Protein AF-A0A524R1Z3-F1 (afdb_monomer)

Mean predicted aligned error: 9.94 Å

Sequence (187 aa):
MTRSIVFGLTAVVLAVSPVHSQDTMAGFLVEEYSCIMCHTDMRVGFLDGVHSRRGILCTDCHGGDPTKFEAAQAHVGGFTGALSKVEAVALCLSCHQDLPRMRQFALEPVTEEMFLVSQHGRSLLVEGDTLAPSCGDCHGSHAILPRDDPRSPVNPVRIPETCATCHSDSTRVPPGMPTGQLEEWSE

pLDDT: mean 83.69, std 17.56, range [38.06, 97.19]

Structure (mmCIF, N/CA/C/O backbone):
data_AF-A0A524R1Z3-F1
#
_entry.id   AF-A0A524R1Z3-F1
#
loop_
_atom_site.group_PDB
_atom_site.id
_atom_site.type_symbol
_atom_site.label_atom_id
_atom_site.label_alt_id
_atom_site.label_comp_id
_atom_site.label_asym_id
_atom_site.label_entity_id
_atom_site.label_seq_id
_atom_site.pdbx_PDB_ins_code
_atom_site.Cartn_x
_atom_site.Cartn_y
_atom_site.Cartn_z
_atom_site.occupancy
_atom_site.B_iso_or_equiv
_atom_site.auth_seq_id
_atom_site.auth_comp_id
_atom_site.auth_asym_id
_atom_site.auth_atom_id
_atom_site.pdbx_PDB_model_num
ATOM 1 N N . MET A 1 1 ? 29.327 29.079 -68.656 1.00 43.91 1 MET A N 1
ATOM 2 C CA . MET A 1 1 ? 29.923 28.451 -67.456 1.00 43.91 1 MET A CA 1
ATOM 3 C C . MET A 1 1 ? 28.861 28.438 -66.367 1.00 43.91 1 MET A C 1
ATOM 5 O O . MET A 1 1 ? 28.716 29.411 -65.643 1.00 43.91 1 MET A O 1
ATOM 9 N N . THR A 1 2 ? 28.048 27.387 -66.327 1.00 38.06 2 THR A N 1
ATOM 10 C CA . THR A 1 2 ? 26.875 27.285 -65.447 1.00 38.06 2 THR A CA 1
ATOM 11 C C . THR A 1 2 ? 27.257 26.369 -64.286 1.00 38.06 2 THR A C 1
ATOM 13 O O . THR A 1 2 ? 27.523 25.191 -64.502 1.00 38.06 2 THR A O 1
ATOM 16 N N . ARG A 1 3 ? 27.393 26.915 -63.070 1.00 45.53 3 ARG A N 1
ATOM 17 C CA . ARG A 1 3 ? 27.693 26.126 -61.863 1.00 45.53 3 ARG A CA 1
ATOM 18 C C . ARG A 1 3 ? 26.384 25.550 -61.327 1.00 45.53 3 ARG A C 1
ATOM 20 O O . ARG A 1 3 ? 25.593 26.282 -60.742 1.00 45.53 3 ARG A O 1
ATOM 2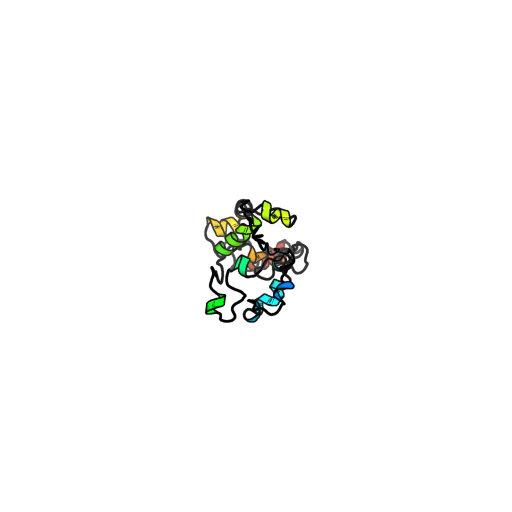7 N N . SER A 1 4 ? 26.165 24.255 -61.525 1.00 42.56 4 SER A N 1
ATOM 28 C CA . SER A 1 4 ? 25.097 23.520 -60.846 1.00 42.56 4 SER A CA 1
ATOM 29 C C . SER A 1 4 ? 25.539 23.196 -59.420 1.00 42.56 4 SER A C 1
ATOM 31 O O . SER A 1 4 ? 26.507 22.466 -59.218 1.00 42.56 4 SER A O 1
ATOM 33 N N . ILE A 1 5 ? 24.849 23.768 -58.434 1.00 52.81 5 ILE A N 1
ATOM 34 C CA . ILE A 1 5 ? 24.991 23.423 -57.017 1.00 52.81 5 ILE A CA 1
ATOM 35 C C . ILE A 1 5 ? 23.986 22.305 -56.735 1.00 52.81 5 ILE A C 1
ATOM 37 O O . ILE A 1 5 ? 22.780 22.512 -56.847 1.00 52.81 5 ILE A O 1
ATOM 41 N N . VAL A 1 6 ? 24.484 21.115 -56.403 1.00 48.84 6 VAL A N 1
ATOM 42 C CA . VAL A 1 6 ? 23.663 19.985 -55.956 1.00 48.84 6 VAL A CA 1
ATOM 43 C C . VAL A 1 6 ? 23.507 20.101 -54.441 1.00 48.84 6 VAL A C 1
ATOM 45 O O . VAL A 1 6 ? 24.464 19.883 -53.702 1.00 48.84 6 VAL A O 1
ATOM 48 N N . PHE A 1 7 ? 22.316 20.475 -53.973 1.00 44.88 7 PHE A N 1
ATOM 49 C CA . PHE A 1 7 ? 21.942 20.352 -52.563 1.00 44.88 7 PHE A CA 1
ATOM 50 C C . PHE A 1 7 ? 21.518 18.903 -52.301 1.00 44.88 7 PHE A C 1
ATOM 52 O O . PHE A 1 7 ? 20.453 18.471 -52.739 1.00 44.88 7 PHE A O 1
ATOM 59 N N . GLY A 1 8 ? 22.366 18.139 -51.612 1.00 47.16 8 GLY A N 1
ATOM 60 C CA . GLY A 1 8 ? 21.994 16.832 -51.080 1.00 47.16 8 GLY A CA 1
ATOM 61 C C . GLY A 1 8 ? 21.070 17.011 -49.879 1.00 47.16 8 GLY A C 1
ATOM 62 O O . GLY A 1 8 ? 21.514 17.472 -48.831 1.00 47.16 8 GLY A O 1
ATOM 63 N N . LEU A 1 9 ? 19.790 16.666 -50.029 1.00 48.66 9 LEU A N 1
ATOM 64 C CA . LEU A 1 9 ? 18.871 16.520 -48.902 1.00 48.66 9 LEU A CA 1
ATOM 65 C C . LEU A 1 9 ? 19.210 15.213 -48.171 1.00 48.66 9 LEU A C 1
ATOM 67 O O . LEU A 1 9 ? 18.828 14.128 -48.606 1.00 48.66 9 LEU A O 1
ATOM 71 N N . THR A 1 10 ? 19.929 15.297 -47.057 1.00 49.56 10 THR A N 1
ATOM 72 C CA . THR A 1 10 ? 19.995 14.207 -46.081 1.00 49.56 10 THR A CA 1
ATOM 73 C C . THR A 1 10 ? 18.701 14.210 -45.275 1.00 49.56 10 THR A C 1
ATOM 75 O O . THR A 1 10 ? 18.496 15.041 -44.393 1.00 49.56 10 THR A O 1
ATOM 78 N N . ALA A 1 11 ? 17.795 13.286 -45.597 1.00 51.44 11 ALA A N 1
ATOM 79 C CA . ALA A 1 11 ? 16.622 13.020 -44.778 1.00 51.44 11 ALA A CA 1
ATOM 80 C C . ALA A 1 11 ? 17.075 12.389 -43.452 1.00 51.44 11 ALA A C 1
ATOM 82 O O . ALA A 1 11 ? 17.466 11.223 -43.407 1.00 51.44 11 ALA A O 1
ATOM 83 N N . VAL A 1 12 ? 17.045 13.169 -42.372 1.00 52.91 12 VAL A N 1
ATOM 84 C CA . VAL A 1 12 ? 17.178 12.642 -41.011 1.00 52.91 12 VAL A CA 1
ATOM 85 C C . VAL A 1 12 ? 15.850 11.979 -40.665 1.00 52.91 12 VAL A C 1
ATOM 87 O O . VAL A 1 12 ? 14.874 12.647 -40.328 1.00 52.91 12 VAL A O 1
ATOM 90 N N . VAL A 1 13 ? 15.798 10.656 -40.795 1.00 51.06 13 VAL A N 1
ATOM 91 C CA . VAL A 1 13 ? 14.694 9.855 -40.268 1.00 51.06 13 VAL A CA 1
ATOM 92 C C . VAL A 1 13 ? 14.883 9.794 -38.755 1.00 51.06 13 VAL A C 1
ATOM 94 O O . VAL A 1 13 ? 15.699 9.025 -38.251 1.00 51.06 13 VAL A O 1
ATOM 97 N N . LEU A 1 14 ? 14.166 10.646 -38.022 1.00 47.62 14 LEU A N 1
ATOM 98 C CA . LEU A 1 14 ? 13.992 10.477 -36.584 1.00 47.62 14 LEU A CA 1
ATOM 99 C C . LEU A 1 14 ? 13.150 9.215 -36.381 1.00 47.62 14 LEU A C 1
ATOM 101 O O . LEU A 1 14 ? 11.942 9.225 -36.611 1.00 47.62 14 LEU A O 1
ATOM 105 N N . ALA A 1 15 ? 13.802 8.118 -36.002 1.00 47.78 15 ALA A N 1
ATOM 106 C CA . ALA A 1 15 ? 13.124 6.914 -35.553 1.00 47.78 15 ALA A CA 1
ATOM 107 C C . ALA A 1 15 ? 12.417 7.231 -34.229 1.00 47.78 15 ALA A C 1
ATOM 109 O O . ALA A 1 15 ? 13.010 7.168 -33.155 1.00 47.78 15 ALA A O 1
ATOM 110 N N . VAL A 1 16 ? 11.152 7.634 -34.315 1.00 49.59 16 VAL A N 1
ATOM 111 C CA . VAL A 1 16 ? 10.258 7.660 -33.161 1.00 49.59 16 VAL A CA 1
ATOM 112 C C . VAL A 1 16 ? 9.816 6.216 -32.960 1.00 49.59 16 VAL A C 1
ATOM 114 O O . VAL A 1 16 ? 8.943 5.726 -33.675 1.00 49.59 16 VAL A O 1
ATOM 117 N N . SER A 1 17 ? 10.476 5.497 -32.052 1.00 46.28 17 SER A N 1
ATOM 118 C CA . SER A 1 17 ? 9.966 4.199 -31.612 1.00 46.28 17 SER A CA 1
ATOM 119 C C . SER A 1 17 ? 8.577 4.428 -31.016 1.00 46.28 17 SER A C 1
ATOM 121 O O . SER A 1 17 ? 8.438 5.304 -30.156 1.00 46.28 17 SER A O 1
ATOM 123 N N . PRO A 1 18 ? 7.535 3.704 -31.450 1.00 43.44 18 PRO A N 1
ATOM 124 C CA . PRO A 1 18 ? 6.226 3.876 -30.858 1.00 43.44 18 PRO A CA 1
ATOM 125 C C . PRO A 1 18 ? 6.290 3.235 -29.474 1.00 43.44 18 PRO A C 1
ATOM 127 O O . PRO A 1 18 ? 6.506 2.028 -29.356 1.00 43.44 18 PRO A O 1
ATOM 130 N N . VAL A 1 19 ? 6.125 4.043 -28.429 1.00 44.44 19 VAL A N 1
ATOM 131 C CA . VAL A 1 19 ? 5.733 3.532 -27.113 1.00 44.44 19 VAL A CA 1
ATOM 132 C C . VAL A 1 19 ? 4.311 3.016 -27.298 1.00 44.44 19 VAL A C 1
ATOM 134 O O . VAL A 1 19 ? 3.353 3.790 -27.356 1.00 44.44 19 VAL A O 1
ATOM 137 N N . HIS A 1 20 ? 4.191 1.716 -27.548 1.00 39.56 20 HIS A N 1
ATOM 138 C CA . HIS A 1 20 ? 2.905 1.065 -27.716 1.00 39.56 20 HIS A CA 1
ATOM 139 C C . HIS A 1 20 ? 2.284 0.857 -26.338 1.00 39.56 20 HIS A C 1
ATOM 141 O O . HIS A 1 20 ? 2.930 0.396 -25.408 1.00 39.56 20 HIS A O 1
ATOM 147 N N . SER A 1 21 ? 0.984 1.102 -26.231 1.00 42.03 21 SER A N 1
ATOM 148 C CA . SER A 1 21 ? 0.147 0.829 -25.057 1.00 42.03 21 SER A CA 1
ATOM 149 C C . SER A 1 21 ? -0.021 -0.670 -24.732 1.00 42.03 21 SER A C 1
ATOM 151 O O . SER A 1 21 ? -0.960 -1.049 -24.035 1.00 42.03 21 SER A O 1
ATOM 153 N N . GLN A 1 22 ? 0.852 -1.533 -25.263 1.00 41.12 22 GLN A N 1
ATOM 154 C CA . GLN A 1 22 ? 0.797 -2.991 -25.137 1.00 41.12 22 GLN A CA 1
ATOM 155 C C . GLN A 1 22 ? 1.806 -3.562 -24.130 1.00 41.12 22 GLN A C 1
ATOM 157 O O . GLN A 1 22 ? 1.832 -4.779 -23.949 1.00 41.12 22 GLN A O 1
ATOM 162 N N . ASP A 1 23 ? 2.525 -2.711 -23.393 1.00 43.91 23 ASP A N 1
ATOM 163 C CA . ASP A 1 23 ? 3.413 -3.077 -22.275 1.00 43.91 23 ASP A CA 1
ATOM 164 C C . ASP A 1 23 ? 2.626 -3.518 -21.020 1.00 43.91 23 ASP A C 1
ATOM 166 O O . ASP A 1 23 ? 2.885 -3.131 -19.885 1.00 43.91 23 ASP A O 1
ATOM 170 N N . THR A 1 24 ? 1.604 -4.346 -21.218 1.00 49.16 24 THR A N 1
ATOM 171 C CA . THR A 1 24 ? 1.022 -5.152 -20.145 1.00 49.16 24 THR A CA 1
ATOM 172 C C . THR A 1 24 ? 2.015 -6.252 -19.776 1.00 49.16 24 THR A C 1
ATOM 174 O O . THR A 1 24 ? 2.817 -6.666 -20.611 1.00 49.16 24 THR A O 1
ATOM 177 N N . MET A 1 25 ? 1.949 -6.796 -18.558 1.00 51.56 25 MET A N 1
ATOM 178 C CA . MET A 1 25 ? 2.819 -7.906 -18.132 1.00 51.56 25 MET A CA 1
ATOM 179 C C . MET A 1 25 ? 2.836 -9.120 -19.084 1.00 51.56 25 MET A C 1
ATOM 181 O O . MET A 1 25 ? 3.765 -9.919 -19.021 1.00 51.56 25 MET A O 1
ATOM 185 N N . ALA A 1 26 ? 1.856 -9.254 -19.985 1.00 46.28 26 ALA A N 1
ATOM 186 C CA . ALA A 1 26 ? 1.874 -10.244 -21.060 1.00 46.28 26 ALA A CA 1
ATOM 187 C C . ALA A 1 26 ? 2.989 -10.003 -22.103 1.00 46.28 26 ALA A C 1
ATOM 189 O O . ALA A 1 26 ? 3.503 -10.968 -22.659 1.00 46.28 26 ALA A O 1
ATOM 190 N N . GLY A 1 27 ? 3.400 -8.752 -22.339 1.00 41.19 27 GLY A N 1
ATOM 191 C CA . GLY A 1 27 ? 4.537 -8.385 -23.193 1.00 41.19 27 GLY A CA 1
ATOM 192 C C . GLY A 1 27 ? 5.901 -8.657 -22.550 1.00 41.19 27 GLY A C 1
ATOM 193 O O . GLY A 1 27 ? 6.859 -8.958 -23.250 1.00 41.19 27 GLY A O 1
ATOM 194 N N . PHE A 1 28 ? 5.977 -8.675 -21.215 1.00 48.19 28 PHE A N 1
ATOM 195 C CA . PHE A 1 28 ? 7.186 -9.065 -20.473 1.00 48.19 28 PHE A CA 1
ATOM 196 C C . PHE A 1 28 ? 7.430 -10.584 -20.445 1.00 48.19 28 PHE A C 1
ATOM 198 O O . PHE A 1 28 ? 8.447 -11.041 -19.934 1.00 48.19 28 PHE A O 1
ATOM 205 N N . LEU A 1 29 ? 6.507 -11.386 -20.989 1.00 48.19 29 LEU A N 1
ATOM 206 C CA . LEU A 1 29 ? 6.698 -12.831 -21.156 1.00 48.19 29 LEU A CA 1
ATOM 207 C C . LEU A 1 29 ? 7.536 -13.179 -22.399 1.00 48.19 29 LEU A C 1
ATOM 209 O O . LEU A 1 29 ? 7.764 -14.359 -22.668 1.00 48.19 29 LEU A O 1
ATOM 213 N N . VAL A 1 30 ? 7.996 -12.176 -23.153 1.00 48.88 30 VAL A N 1
ATOM 214 C CA . VAL A 1 30 ? 8.888 -12.353 -24.301 1.00 48.88 30 VAL A CA 1
ATOM 215 C C . VAL A 1 30 ? 10.342 -12.352 -23.802 1.00 48.88 30 VAL A C 1
ATOM 217 O O . VAL A 1 30 ? 10.993 -11.322 -23.777 1.00 48.88 30 VAL A O 1
ATOM 220 N N . GLU A 1 31 ? 10.812 -13.517 -23.347 1.00 49.16 31 GLU A N 1
ATOM 221 C CA . GLU A 1 31 ? 12.229 -13.924 -23.185 1.00 49.16 31 GLU A CA 1
ATOM 222 C C . GLU A 1 31 ? 13.240 -12.957 -22.520 1.00 49.16 31 GLU A C 1
ATOM 224 O O . GLU A 1 31 ? 14.444 -13.081 -22.745 1.00 49.16 31 GLU A O 1
ATOM 229 N N . GLU A 1 32 ? 12.814 -12.059 -21.635 1.00 58.62 32 GLU A N 1
ATOM 230 C CA . GLU A 1 32 ? 13.728 -11.284 -20.785 1.00 58.62 32 GLU A CA 1
ATOM 231 C C . GLU A 1 32 ? 13.562 -11.661 -19.306 1.00 58.62 32 GLU A C 1
ATOM 233 O O . GLU A 1 32 ? 12.501 -12.112 -18.860 1.00 58.62 32 GLU A O 1
ATOM 238 N N . TYR A 1 33 ? 14.652 -11.549 -18.539 1.00 68.94 33 TYR A N 1
ATOM 239 C CA . TYR A 1 33 ? 14.639 -11.802 -17.100 1.00 68.94 33 TYR A CA 1
ATOM 240 C C . TYR A 1 33 ? 13.565 -10.936 -16.413 1.00 68.94 33 TYR A C 1
ATOM 242 O O . TYR A 1 33 ? 13.204 -9.859 -16.885 1.00 68.94 33 TYR A O 1
ATOM 250 N N . SER A 1 34 ? 12.996 -11.427 -15.311 1.00 81.06 34 SER A N 1
ATOM 251 C CA . SER A 1 34 ? 12.005 -10.673 -14.535 1.00 81.06 34 SER A CA 1
ATOM 252 C C . SER A 1 34 ? 12.146 -10.949 -13.044 1.00 81.06 34 SER A C 1
ATOM 254 O O . SER A 1 34 ? 12.608 -12.014 -12.629 1.00 81.06 34 SER A O 1
ATOM 256 N N . CYS A 1 35 ? 11.691 -10.004 -12.219 1.00 88.19 35 CYS A N 1
ATOM 257 C CA . CYS A 1 35 ? 11.799 -10.076 -10.760 1.00 88.19 35 CYS A CA 1
ATOM 258 C C . CYS A 1 35 ? 11.190 -11.375 -10.196 1.00 88.19 35 CYS A C 1
ATOM 260 O O . CYS A 1 35 ? 11.744 -11.990 -9.284 1.00 88.19 35 CYS A O 1
ATOM 262 N N . ILE A 1 36 ? 10.081 -11.836 -10.786 1.00 87.88 36 ILE A N 1
ATOM 263 C CA . ILE A 1 36 ? 9.337 -13.032 -10.361 1.00 87.88 36 ILE A CA 1
ATOM 264 C C . ILE A 1 36 ? 10.060 -14.358 -10.644 1.00 87.88 36 ILE A C 1
ATOM 266 O O . ILE A 1 36 ? 9.588 -15.402 -10.193 1.00 87.88 36 ILE A O 1
ATOM 270 N N . MET A 1 37 ? 11.180 -14.349 -11.379 1.00 86.12 37 MET A N 1
ATOM 271 C CA . MET A 1 37 ? 12.013 -15.545 -11.554 1.00 86.12 37 MET A CA 1
ATOM 272 C C . MET A 1 37 ? 12.707 -15.945 -10.250 1.00 86.12 37 MET A C 1
ATOM 274 O O . MET A 1 37 ? 12.817 -17.133 -9.958 1.00 86.12 37 MET A O 1
ATOM 278 N N . CYS A 1 38 ? 13.132 -14.957 -9.459 1.00 89.31 38 CYS A N 1
ATOM 279 C CA . CYS A 1 38 ? 13.761 -15.167 -8.155 1.00 89.31 38 CYS A CA 1
ATOM 280 C C . CYS A 1 38 ? 12.757 -14.939 -7.012 1.00 89.31 38 CYS A C 1
ATOM 282 O O . CYS A 1 38 ? 12.689 -15.732 -6.075 1.00 89.31 38 CYS A O 1
ATOM 284 N N . HIS A 1 39 ? 11.915 -13.907 -7.118 1.00 90.38 39 HIS A N 1
ATOM 285 C CA . HIS A 1 39 ? 10.879 -13.563 -6.141 1.00 90.38 39 HIS A CA 1
ATOM 286 C C . HIS A 1 39 ? 9.550 -14.272 -6.431 1.00 90.38 39 HIS A C 1
ATOM 288 O O . HIS A 1 39 ? 8.531 -13.673 -6.789 1.00 90.38 39 HIS A O 1
ATOM 294 N N . THR A 1 40 ? 9.598 -15.598 -6.355 1.00 89.31 40 THR A N 1
ATOM 295 C CA . THR A 1 40 ? 8.505 -16.479 -6.793 1.00 89.31 40 THR A CA 1
ATOM 296 C C . THR A 1 40 ? 7.271 -16.434 -5.890 1.00 89.31 40 THR A C 1
ATOM 298 O O . THR A 1 40 ? 6.161 -16.684 -6.360 1.00 89.31 40 THR A O 1
ATOM 301 N N . ASP A 1 41 ? 7.448 -16.070 -4.623 1.00 89.62 41 ASP A N 1
ATOM 302 C CA . ASP A 1 41 ? 6.404 -15.920 -3.609 1.00 89.62 41 ASP A CA 1
ATOM 303 C C . ASP A 1 41 ? 5.386 -14.830 -3.971 1.00 89.62 41 ASP A C 1
ATOM 305 O O . ASP A 1 41 ? 4.185 -14.993 -3.756 1.00 89.62 41 ASP A O 1
ATOM 309 N N . MET A 1 42 ? 5.848 -13.750 -4.600 1.00 87.06 42 MET A N 1
ATOM 310 C CA . MET A 1 42 ? 5.001 -12.624 -5.001 1.00 87.06 42 MET A CA 1
ATOM 311 C C . MET A 1 42 ? 4.277 -12.853 -6.335 1.00 87.06 42 MET A C 1
ATOM 313 O O . MET A 1 42 ? 3.318 -12.148 -6.648 1.00 87.06 42 MET A O 1
ATOM 317 N N . ARG A 1 43 ? 4.698 -13.850 -7.126 1.00 85.62 43 ARG A N 1
ATOM 318 C CA . ARG A 1 43 ? 4.280 -14.026 -8.527 1.00 85.62 43 ARG A CA 1
ATOM 319 C C . ARG A 1 43 ? 2.768 -14.133 -8.704 1.00 85.62 43 ARG A C 1
ATOM 321 O O . ARG A 1 43 ? 2.194 -13.407 -9.508 1.00 85.62 43 ARG A O 1
ATOM 328 N N . VAL A 1 44 ? 2.129 -15.076 -8.013 1.00 83.19 44 VAL A N 1
ATOM 329 C CA . VAL A 1 44 ? 0.708 -15.389 -8.255 1.00 83.19 44 VAL A CA 1
ATOM 330 C C . VAL A 1 44 ? -0.181 -14.238 -7.797 1.00 83.19 44 VAL A C 1
ATOM 332 O O . VAL A 1 44 ? -1.056 -13.811 -8.546 1.00 83.19 44 VAL A O 1
ATOM 335 N N . GLY A 1 45 ? 0.079 -13.707 -6.600 1.00 86.00 45 GLY A N 1
ATOM 336 C CA . GLY A 1 45 ? -0.673 -12.579 -6.054 1.00 86.00 45 GLY A CA 1
ATOM 337 C C . GLY A 1 45 ? -0.553 -11.327 -6.920 1.00 86.00 45 GLY A C 1
ATOM 338 O O . GLY A 1 45 ? -1.563 -10.687 -7.209 1.00 86.00 45 GLY A O 1
ATOM 339 N N . PHE A 1 46 ? 0.658 -11.025 -7.397 1.00 90.44 46 PHE A N 1
ATOM 340 C CA . PHE A 1 46 ? 0.905 -9.823 -8.189 1.00 90.44 46 PHE A CA 1
ATOM 341 C C . PHE A 1 46 ? 0.232 -9.868 -9.549 1.00 90.44 46 PHE A C 1
ATOM 343 O O . PHE A 1 46 ? -0.437 -8.905 -9.918 1.00 90.44 46 PHE A O 1
ATOM 350 N N . LEU A 1 47 ? 0.329 -10.996 -10.257 1.00 89.25 47 LEU A N 1
ATOM 351 C CA . LEU A 1 47 ? -0.303 -11.171 -11.568 1.00 89.25 47 LEU A CA 1
ATOM 352 C C . LEU A 1 47 ? -1.835 -11.052 -11.519 1.00 89.25 47 LEU A C 1
ATOM 354 O O . LEU A 1 47 ? -2.449 -10.636 -12.500 1.00 89.25 47 LEU A O 1
ATOM 358 N N . ASP A 1 48 ? -2.455 -11.387 -10.386 1.00 89.69 48 ASP A N 1
ATOM 359 C CA . ASP A 1 48 ? -3.901 -11.239 -10.178 1.00 89.69 48 ASP A CA 1
ATOM 360 C C . ASP A 1 48 ? -4.292 -9.862 -9.596 1.00 89.69 48 ASP A C 1
ATOM 362 O O . ASP A 1 48 ? -5.470 -9.543 -9.413 1.00 89.69 48 ASP A O 1
ATOM 366 N N . GLY A 1 49 ? -3.310 -9.010 -9.305 1.00 92.81 49 GLY A N 1
ATOM 367 C CA . GLY A 1 49 ? -3.519 -7.686 -8.742 1.00 92.81 49 GLY A CA 1
ATOM 368 C C . GLY A 1 49 ? -4.031 -6.663 -9.760 1.00 92.81 49 GLY A C 1
ATOM 369 O O . GLY A 1 49 ? -3.764 -6.726 -10.962 1.00 92.81 49 GLY A O 1
ATOM 370 N N . VAL A 1 50 ? -4.749 -5.647 -9.276 1.00 93.38 50 VAL A N 1
ATOM 371 C CA . VAL A 1 50 ? -5.250 -4.534 -10.104 1.00 93.38 50 VAL A CA 1
ATOM 372 C C . VAL A 1 50 ? -4.142 -3.701 -10.741 1.00 93.38 50 VAL A C 1
ATOM 374 O O . VAL A 1 50 ? -4.389 -3.122 -11.798 1.00 93.38 50 VAL A O 1
ATOM 377 N N . HIS A 1 51 ? -2.960 -3.652 -10.120 1.00 93.44 51 HIS A N 1
ATOM 378 C CA . HIS A 1 51 ? -1.795 -2.925 -10.620 1.00 93.44 51 HIS A CA 1
ATOM 379 C C . HIS A 1 51 ? -1.146 -3.647 -11.804 1.00 93.44 51 HIS A C 1
ATOM 381 O O . HIS A 1 51 ? -1.055 -3.060 -12.881 1.00 93.44 51 HIS A O 1
ATOM 387 N N . SER A 1 52 ? -0.831 -4.940 -11.669 1.00 91.06 52 SER A N 1
ATOM 388 C CA . SER A 1 52 ? -0.290 -5.740 -12.778 1.00 91.06 52 SER A CA 1
ATOM 389 C C . SER A 1 52 ? -1.231 -5.758 -13.988 1.00 91.06 52 SER A C 1
ATOM 391 O O . SER A 1 52 ? -0.806 -5.500 -15.115 1.00 91.06 52 SER A O 1
ATOM 393 N N . ARG A 1 53 ? -2.545 -5.938 -13.763 1.00 89.25 53 ARG A N 1
ATOM 394 C CA . ARG A 1 53 ? -3.561 -5.881 -14.834 1.00 89.25 53 ARG A CA 1
ATOM 395 C C . ARG A 1 53 ? -3.655 -4.526 -15.542 1.00 89.25 53 ARG A C 1
ATOM 397 O O . ARG A 1 53 ? -4.212 -4.459 -16.633 1.00 89.25 53 ARG A O 1
ATOM 404 N N . ARG A 1 54 ? -3.145 -3.456 -14.927 1.00 89.31 54 ARG A N 1
ATOM 405 C CA . ARG A 1 54 ? -3.087 -2.097 -15.488 1.00 89.31 54 ARG A CA 1
ATOM 406 C C . ARG A 1 54 ? -1.700 -1.727 -16.021 1.00 89.31 54 ARG A C 1
ATOM 408 O O . ARG A 1 54 ? -1.494 -0.572 -16.373 1.00 89.31 54 ARG A O 1
ATOM 415 N N . GLY A 1 55 ? -0.777 -2.687 -16.105 1.00 87.94 55 GLY A N 1
ATOM 416 C CA . GLY A 1 55 ? 0.574 -2.464 -16.623 1.00 87.94 55 GLY A CA 1
ATOM 417 C C . GLY A 1 55 ? 1.520 -1.781 -15.636 1.00 87.94 55 GLY A C 1
ATOM 418 O O . GLY A 1 55 ? 2.567 -1.313 -16.052 1.00 87.94 55 GLY A O 1
ATOM 419 N N . ILE A 1 56 ? 1.171 -1.724 -14.348 1.00 91.38 56 ILE A N 1
ATOM 420 C CA . ILE A 1 56 ? 2.083 -1.253 -13.302 1.00 91.38 56 ILE A CA 1
ATOM 421 C C . ILE A 1 56 ? 2.960 -2.436 -12.888 1.00 91.38 56 ILE A C 1
ATOM 423 O O . ILE A 1 56 ? 2.454 -3.484 -12.475 1.00 91.38 56 ILE A O 1
ATOM 427 N N . LEU A 1 57 ? 4.268 -2.270 -13.037 1.00 90.88 57 LEU A N 1
ATOM 428 C CA . LEU A 1 57 ? 5.297 -3.288 -12.876 1.00 90.88 57 LEU A CA 1
ATOM 429 C C . LEU A 1 57 ? 5.989 -3.177 -11.514 1.00 90.88 57 LEU A C 1
ATOM 431 O O . LEU A 1 57 ? 5.849 -2.197 -10.784 1.00 90.88 57 LEU A O 1
ATOM 435 N N . CYS A 1 58 ? 6.790 -4.189 -11.174 1.00 91.69 58 CYS A N 1
ATOM 436 C CA . CYS A 1 58 ? 7.553 -4.228 -9.923 1.00 91.69 58 CYS A CA 1
ATOM 437 C C . CYS A 1 58 ? 8.440 -2.983 -9.754 1.00 91.69 58 CYS A C 1
ATOM 439 O O . CYS A 1 58 ? 8.555 -2.438 -8.658 1.00 91.69 58 CYS A O 1
ATOM 441 N N . THR A 1 59 ? 9.028 -2.517 -10.856 1.00 93.12 59 THR A N 1
ATOM 442 C CA . THR A 1 59 ? 9.962 -1.388 -10.907 1.00 93.12 59 THR A CA 1
ATOM 443 C C . THR A 1 59 ? 9.297 -0.035 -10.706 1.00 93.12 59 THR A C 1
ATOM 445 O O . THR A 1 59 ? 9.960 0.889 -10.247 1.00 93.12 59 THR A O 1
ATOM 448 N N . ASP A 1 60 ? 7.995 0.086 -10.972 1.00 93.44 60 ASP A N 1
ATOM 449 C CA . ASP A 1 60 ? 7.251 1.330 -10.729 1.00 93.44 60 ASP A CA 1
ATOM 450 C C . ASP A 1 60 ? 7.066 1.601 -9.229 1.00 93.44 60 ASP A C 1
ATOM 452 O O . ASP A 1 60 ? 6.865 2.741 -8.815 1.00 93.44 60 ASP A O 1
ATOM 456 N N . CYS A 1 61 ? 7.150 0.546 -8.411 1.00 93.69 61 CYS A N 1
ATOM 457 C CA . CYS A 1 61 ? 7.062 0.613 -6.956 1.00 93.69 61 CYS A CA 1
ATOM 458 C C . CYS A 1 61 ? 8.433 0.518 -6.285 1.00 93.69 61 CYS A C 1
ATOM 460 O O . CYS A 1 61 ? 8.748 1.289 -5.380 1.00 93.69 61 CYS A O 1
ATOM 462 N N . HIS A 1 62 ? 9.236 -0.452 -6.718 1.00 94.56 62 HIS A N 1
ATOM 463 C CA . HIS A 1 62 ? 10.472 -0.817 -6.042 1.00 94.56 62 HIS A CA 1
ATOM 464 C C . HIS A 1 62 ? 11.733 -0.349 -6.751 1.00 94.56 62 HIS A C 1
ATOM 466 O O . HIS A 1 62 ? 12.790 -0.503 -6.161 1.00 94.56 62 HIS A O 1
ATOM 472 N N . GLY A 1 63 ? 11.670 0.192 -7.972 1.00 94.12 63 GLY A N 1
ATOM 473 C CA . GLY A 1 63 ? 12.857 0.406 -8.805 1.00 94.12 63 GLY A CA 1
ATOM 474 C C . GLY A 1 63 ? 13.509 -0.916 -9.223 1.00 94.12 63 GLY A C 1
ATOM 475 O O . GLY A 1 63 ? 12.856 -1.962 -9.257 1.00 94.12 63 GLY A O 1
ATOM 476 N N . GLY A 1 64 ? 14.804 -0.886 -9.526 1.00 93.19 64 GLY A N 1
ATOM 477 C CA . GLY A 1 64 ? 15.516 -2.065 -10.024 1.00 93.19 64 GLY A CA 1
ATOM 478 C C . GLY A 1 64 ? 15.665 -2.083 -11.544 1.00 93.19 64 GLY A C 1
ATOM 479 O O . GLY A 1 64 ? 15.146 -1.223 -12.256 1.00 93.19 64 GLY A O 1
ATOM 480 N N . ASP A 1 65 ? 16.362 -3.100 -12.039 1.00 91.38 65 ASP A N 1
ATOM 481 C CA . ASP A 1 65 ? 16.501 -3.385 -13.465 1.00 91.38 65 ASP A CA 1
ATOM 482 C C . ASP A 1 65 ? 16.036 -4.825 -13.742 1.00 91.38 65 ASP A C 1
ATOM 484 O O . ASP A 1 65 ? 16.749 -5.778 -13.409 1.00 91.38 65 ASP A O 1
ATOM 488 N N . PRO A 1 66 ? 14.845 -5.014 -14.339 1.00 88.19 66 PRO A N 1
ATOM 489 C CA . PRO A 1 66 ? 14.292 -6.341 -14.561 1.00 88.19 66 PRO A CA 1
ATOM 490 C C . PRO A 1 66 ? 15.095 -7.113 -15.614 1.00 88.19 66 PRO A C 1
ATOM 492 O O . PRO A 1 66 ? 15.078 -8.336 -15.604 1.00 88.19 66 PRO A O 1
ATOM 495 N N . THR A 1 67 ? 15.870 -6.431 -16.466 1.00 86.38 67 THR A N 1
ATOM 496 C CA . THR A 1 67 ? 16.646 -7.058 -17.547 1.00 86.38 67 THR A CA 1
ATOM 497 C C . THR A 1 67 ? 17.908 -7.771 -17.052 1.00 86.38 67 THR A C 1
ATOM 499 O O . THR A 1 67 ? 18.613 -8.413 -17.835 1.00 86.38 67 THR A O 1
ATOM 502 N N . LYS A 1 68 ? 18.241 -7.653 -15.758 1.00 88.94 68 LYS A N 1
ATOM 503 C CA . LYS A 1 68 ? 19.443 -8.244 -15.159 1.00 88.94 68 LYS A CA 1
ATOM 504 C C . LYS A 1 68 ? 19.099 -9.496 -14.369 1.00 88.94 68 LYS A C 1
ATOM 506 O O . LYS A 1 68 ? 18.213 -9.494 -13.525 1.00 88.94 68 LYS A O 1
ATOM 511 N N . PHE A 1 69 ? 19.864 -10.557 -14.610 1.00 87.56 69 PHE A N 1
ATOM 512 C CA . PHE A 1 69 ? 19.749 -11.802 -13.853 1.00 87.56 69 PHE A CA 1
ATOM 513 C C . PHE A 1 69 ? 20.470 -11.730 -12.499 1.00 87.56 69 PHE A C 1
ATOM 515 O O . PHE A 1 69 ? 19.945 -12.179 -11.483 1.00 87.56 69 PHE A O 1
ATOM 522 N N . GLU A 1 70 ? 21.674 -11.152 -12.474 1.00 90.88 70 GLU A N 1
ATOM 523 C CA . GLU A 1 70 ? 22.471 -11.058 -11.252 1.00 90.88 70 GLU A CA 1
ATOM 524 C C . GLU A 1 70 ? 21.817 -10.101 -10.255 1.00 90.88 70 GLU A C 1
ATOM 526 O O . GLU A 1 70 ? 21.620 -8.925 -10.559 1.00 90.88 70 GLU A O 1
ATOM 531 N N . ALA A 1 71 ? 21.543 -10.569 -9.035 1.00 91.44 71 ALA A N 1
ATOM 532 C CA . ALA A 1 71 ? 20.823 -9.790 -8.022 1.00 91.44 71 ALA A CA 1
ATOM 533 C C . ALA A 1 71 ? 21.488 -8.434 -7.723 1.00 91.44 71 ALA A C 1
ATOM 535 O O . ALA A 1 71 ? 20.809 -7.423 -7.568 1.00 91.44 71 ALA A O 1
ATOM 536 N N . ALA A 1 72 ? 22.825 -8.393 -7.696 1.00 93.81 72 ALA A N 1
ATOM 537 C CA . ALA A 1 72 ? 23.573 -7.156 -7.476 1.00 93.81 72 ALA A CA 1
ATOM 538 C C . ALA A 1 72 ? 23.339 -6.110 -8.576 1.00 93.81 72 ALA A C 1
ATOM 540 O O . ALA A 1 72 ? 23.462 -4.921 -8.313 1.00 93.81 72 ALA A O 1
ATOM 541 N N . GLN A 1 73 ? 23.021 -6.548 -9.795 1.00 92.44 73 GLN A N 1
ATOM 542 C CA . GLN A 1 73 ? 22.711 -5.683 -10.929 1.00 92.44 73 GLN A CA 1
ATOM 543 C C . GLN A 1 73 ? 21.205 -5.418 -11.034 1.00 92.44 73 GLN A C 1
ATOM 545 O O . GLN A 1 73 ? 20.818 -4.311 -11.373 1.00 92.44 73 GLN A O 1
ATOM 550 N N . ALA A 1 74 ? 20.357 -6.394 -10.707 1.00 91.69 74 ALA A N 1
ATOM 551 C CA . ALA A 1 74 ? 18.903 -6.239 -10.710 1.00 91.69 74 ALA A CA 1
ATOM 552 C C . ALA A 1 74 ? 18.408 -5.262 -9.631 1.00 91.69 74 ALA A C 1
ATOM 554 O O . ALA A 1 74 ? 17.397 -4.592 -9.816 1.00 91.69 74 ALA A O 1
ATOM 555 N N . HIS A 1 75 ? 19.134 -5.142 -8.516 1.00 95.06 75 HIS A N 1
ATOM 556 C CA . HIS A 1 75 ? 18.818 -4.238 -7.405 1.00 95.06 75 HIS A CA 1
ATOM 557 C C . HIS A 1 75 ? 19.556 -2.884 -7.476 1.00 95.06 75 HIS A C 1
ATOM 559 O O . HIS A 1 75 ? 19.754 -2.229 -6.453 1.00 95.06 75 HIS A O 1
ATOM 565 N N . VAL A 1 76 ? 19.984 -2.442 -8.663 1.00 91.56 76 VAL A N 1
ATOM 566 C CA . VAL A 1 76 ? 20.475 -1.064 -8.883 1.00 91.56 76 VAL A CA 1
ATOM 567 C C . VAL A 1 76 ? 19.353 -0.172 -9.423 1.00 91.56 76 VAL A C 1
ATOM 569 O O . VAL A 1 76 ? 18.250 -0.639 -9.660 1.00 91.56 76 VAL A O 1
ATOM 572 N N . GLY A 1 77 ? 19.603 1.124 -9.632 1.00 86.06 77 GLY A N 1
ATOM 573 C CA . GLY A 1 77 ? 18.609 1.992 -10.282 1.00 86.06 77 GLY A CA 1
ATOM 574 C C . GLY A 1 77 ? 17.441 2.367 -9.367 1.00 86.06 77 GLY A C 1
ATOM 575 O O . GLY A 1 77 ? 16.283 2.272 -9.755 1.00 86.06 77 GLY A O 1
ATOM 576 N N . GLY A 1 78 ? 17.751 2.782 -8.137 1.00 90.44 78 GLY A N 1
ATOM 577 C CA . GLY A 1 78 ? 16.740 3.241 -7.183 1.00 90.44 78 GLY A CA 1
ATOM 578 C C . GLY A 1 78 ? 15.963 2.116 -6.504 1.00 90.44 78 GLY A C 1
ATOM 579 O O . GLY A 1 78 ? 14.856 2.363 -6.041 1.00 90.44 78 GLY A O 1
ATOM 580 N N . PHE A 1 79 ? 16.527 0.902 -6.444 1.00 95.56 79 PHE A N 1
ATOM 581 C CA . PHE A 1 79 ? 15.884 -0.210 -5.758 1.00 95.56 79 PHE A CA 1
ATOM 582 C C . PHE A 1 79 ? 15.643 0.104 -4.276 1.00 95.56 79 PHE A C 1
ATOM 584 O O . PHE A 1 79 ? 16.588 0.409 -3.546 1.00 95.56 79 PHE A O 1
ATOM 591 N N . THR A 1 80 ? 14.392 0.021 -3.831 1.00 93.62 80 THR A N 1
ATOM 592 C CA . THR A 1 80 ? 13.989 0.410 -2.471 1.00 93.62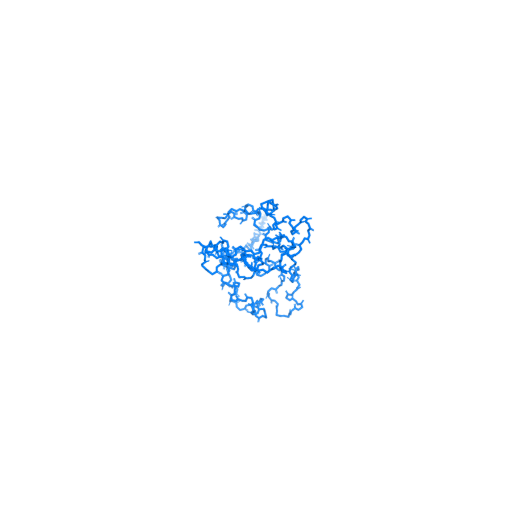 80 THR A CA 1
ATOM 593 C C . THR A 1 80 ? 13.940 -0.761 -1.494 1.00 93.62 80 THR A C 1
ATOM 595 O O . THR A 1 80 ? 13.983 -0.552 -0.284 1.00 93.62 80 THR A O 1
ATOM 598 N N . GLY A 1 81 ? 13.886 -2.002 -1.986 1.00 92.44 81 GLY A N 1
ATOM 599 C CA . GLY A 1 81 ? 13.713 -3.176 -1.133 1.00 92.44 81 GLY A CA 1
ATOM 600 C C . GLY A 1 81 ? 12.373 -3.169 -0.391 1.00 92.44 81 GLY A C 1
ATOM 601 O O . GLY A 1 81 ? 11.342 -2.790 -0.948 1.00 92.44 81 GLY A O 1
ATOM 602 N N . ALA A 1 82 ? 12.379 -3.635 0.860 1.00 92.69 82 ALA A N 1
ATOM 603 C CA . ALA A 1 82 ? 11.189 -3.647 1.704 1.00 92.69 82 ALA A CA 1
ATOM 604 C C . ALA A 1 82 ? 10.917 -2.247 2.271 1.00 92.69 82 ALA A C 1
ATOM 606 O O . ALA A 1 82 ? 11.759 -1.680 2.963 1.00 92.69 82 ALA A O 1
ATOM 607 N N . LEU A 1 83 ? 9.723 -1.725 1.999 1.00 94.56 83 LEU A N 1
ATOM 608 C CA . LEU A 1 83 ? 9.282 -0.415 2.468 1.00 94.56 83 LEU A CA 1
ATOM 609 C C . LEU A 1 83 ? 8.755 -0.504 3.903 1.00 94.56 83 LEU A C 1
ATOM 611 O O . LEU A 1 83 ? 8.025 -1.435 4.252 1.00 94.56 83 LEU A O 1
ATOM 615 N N . SER A 1 84 ? 9.061 0.498 4.723 1.00 96.75 84 SER A N 1
ATOM 616 C CA . SER A 1 84 ? 8.326 0.746 5.964 1.00 96.75 84 SER A CA 1
ATOM 617 C C . SER A 1 84 ? 6.874 1.141 5.671 1.00 96.75 84 SER A C 1
ATOM 619 O O . SER A 1 84 ? 6.530 1.544 4.561 1.00 96.75 84 SER A O 1
ATOM 621 N N . LYS A 1 85 ? 5.998 1.085 6.682 1.00 95.94 85 LYS A N 1
ATOM 622 C CA . LYS A 1 85 ? 4.589 1.494 6.536 1.00 95.94 85 LYS A CA 1
ATOM 623 C C . LYS A 1 85 ? 4.433 2.942 6.062 1.00 95.94 85 LYS A C 1
ATOM 625 O O . LYS A 1 85 ? 3.568 3.222 5.240 1.00 95.94 85 LYS A O 1
ATOM 630 N N . VAL A 1 86 ? 5.279 3.850 6.552 1.00 96.75 86 VAL A N 1
ATOM 631 C CA . VAL A 1 86 ? 5.255 5.267 6.156 1.00 96.75 86 VAL A CA 1
ATOM 632 C C . VAL A 1 86 ? 5.715 5.429 4.705 1.00 96.75 86 VAL A C 1
ATOM 634 O O . VAL A 1 86 ? 5.054 6.110 3.924 1.00 96.75 86 VAL A O 1
ATOM 637 N N . GLU A 1 87 ? 6.795 4.747 4.310 1.00 97.19 87 GLU A N 1
ATOM 638 C CA . GLU A 1 87 ? 7.270 4.750 2.919 1.00 97.19 87 GLU A CA 1
ATOM 639 C C . GLU A 1 87 ? 6.248 4.118 1.966 1.00 97.19 87 GLU A C 1
ATOM 641 O O . GLU A 1 87 ? 6.038 4.628 0.869 1.00 97.19 87 GLU A O 1
ATOM 646 N N . ALA A 1 88 ? 5.564 3.051 2.389 1.00 96.25 88 ALA A N 1
ATOM 647 C CA . ALA A 1 88 ? 4.503 2.420 1.614 1.00 96.25 88 ALA A CA 1
ATOM 648 C C . ALA A 1 88 ? 3.324 3.378 1.384 1.00 96.25 88 ALA A C 1
ATOM 650 O O . ALA A 1 88 ? 2.844 3.484 0.258 1.00 96.25 88 ALA A O 1
ATOM 651 N N . VAL A 1 89 ? 2.891 4.123 2.411 1.00 97.00 89 VAL A N 1
ATOM 652 C CA . VAL A 1 89 ? 1.847 5.153 2.258 1.00 97.00 89 VAL A CA 1
ATOM 653 C C . VAL A 1 89 ? 2.283 6.223 1.257 1.00 97.00 89 VAL A C 1
ATOM 655 O O . VAL A 1 89 ? 1.535 6.523 0.325 1.00 97.00 89 VAL A O 1
ATOM 658 N N . ALA A 1 90 ? 3.503 6.749 1.394 1.00 96.62 90 ALA A N 1
ATOM 659 C CA . ALA A 1 90 ? 4.042 7.739 0.464 1.00 96.62 90 ALA A CA 1
ATOM 660 C C . ALA A 1 90 ? 4.098 7.202 -0.978 1.00 96.62 90 ALA A C 1
ATOM 662 O O . ALA A 1 90 ? 3.709 7.900 -1.919 1.00 96.62 90 ALA A O 1
ATOM 663 N N . LEU A 1 91 ? 4.514 5.945 -1.161 1.00 96.62 91 LEU A N 1
ATOM 664 C CA . LEU A 1 91 ? 4.544 5.298 -2.467 1.00 96.62 91 LEU A CA 1
ATOM 665 C C . LEU A 1 91 ? 3.141 5.171 -3.072 1.00 96.62 91 LEU A C 1
ATOM 667 O O . LEU A 1 91 ? 2.948 5.548 -4.227 1.00 96.62 91 LEU A O 1
ATOM 671 N N . CYS A 1 92 ? 2.155 4.678 -2.317 1.00 96.00 92 CYS A N 1
ATOM 672 C CA . CYS A 1 92 ? 0.777 4.571 -2.801 1.00 96.00 92 CYS A CA 1
ATOM 673 C C . CYS A 1 92 ? 0.248 5.942 -3.235 1.00 96.00 92 CYS A C 1
ATOM 675 O O . CYS A 1 92 ? -0.284 6.094 -4.338 1.00 96.00 92 CYS A O 1
ATOM 677 N N . LEU A 1 93 ? 0.450 6.956 -2.394 1.00 96.94 93 LEU A N 1
ATOM 678 C CA . LEU A 1 93 ? -0.000 8.315 -2.659 1.00 96.94 93 LEU A CA 1
ATOM 679 C C . LEU A 1 93 ? 0.717 8.940 -3.860 1.00 96.94 93 LEU A C 1
ATOM 681 O O . LEU A 1 93 ? 0.089 9.714 -4.573 1.00 96.94 93 LEU A O 1
ATOM 685 N N . SER A 1 94 ? 1.967 8.576 -4.171 1.00 95.38 94 SER A N 1
ATOM 686 C CA . SER A 1 94 ? 2.684 9.078 -5.363 1.00 95.38 94 SER A CA 1
ATOM 687 C C . SER A 1 94 ? 1.930 8.860 -6.689 1.00 95.38 94 SER A C 1
ATOM 689 O O . SER A 1 94 ? 2.159 9.575 -7.667 1.00 95.38 94 SER A O 1
ATOM 691 N N . CYS A 1 95 ? 1.001 7.898 -6.721 1.00 95.62 95 CYS A N 1
ATOM 692 C CA . CYS A 1 95 ? 0.079 7.676 -7.830 1.00 95.62 95 CYS A CA 1
ATOM 693 C C . CYS A 1 95 ? -1.366 8.015 -7.470 1.00 95.62 95 CYS A C 1
ATOM 695 O O . CYS A 1 95 ? -2.045 8.688 -8.240 1.00 95.62 95 CYS A O 1
ATOM 697 N N . HIS A 1 96 ? -1.838 7.549 -6.315 1.00 95.69 96 HIS A N 1
ATOM 698 C CA . HIS A 1 96 ? -3.251 7.601 -5.963 1.00 95.69 96 HIS A CA 1
ATOM 699 C C . HIS A 1 96 ? -3.763 8.992 -5.589 1.00 95.69 96 HIS A C 1
ATOM 701 O O . HIS A 1 96 ? -4.966 9.215 -5.700 1.00 95.69 96 HIS A O 1
ATOM 707 N N . GLN A 1 97 ? -2.886 9.923 -5.206 1.00 96.38 97 GLN A N 1
ATOM 708 C CA . GLN A 1 97 ? -3.275 11.315 -4.961 1.00 96.38 97 GLN A CA 1
ATOM 709 C C . GLN A 1 97 ? -3.237 12.171 -6.239 1.00 96.38 97 GLN A C 1
ATOM 711 O O . GLN A 1 97 ? -3.768 13.280 -6.261 1.00 96.38 97 GLN A O 1
ATOM 716 N N . ASP A 1 98 ? -2.615 11.668 -7.314 1.00 95.12 98 ASP A N 1
ATOM 717 C CA . ASP A 1 98 ? -2.452 12.401 -8.567 1.00 95.12 98 ASP A CA 1
ATOM 718 C C . ASP A 1 98 ? -3.702 12.267 -9.448 1.00 95.12 98 ASP A C 1
ATOM 720 O O . ASP A 1 98 ? -3.984 11.232 -10.058 1.00 95.12 98 ASP A O 1
ATOM 724 N N . LEU A 1 99 ? -4.477 13.349 -9.517 1.00 92.06 99 LEU A N 1
ATOM 725 C CA . LEU A 1 99 ? -5.745 13.387 -10.241 1.00 92.06 99 LEU A CA 1
ATOM 726 C C . LEU A 1 99 ? -5.599 13.061 -11.744 1.00 92.06 99 LEU A C 1
ATOM 728 O O . LEU A 1 99 ? -6.395 12.256 -12.238 1.00 92.06 99 LEU A O 1
ATOM 732 N N . PRO A 1 100 ? -4.632 13.623 -12.503 1.00 92.25 100 PRO A N 1
ATOM 733 C CA . PRO A 1 100 ? -4.417 13.225 -13.895 1.00 92.25 100 PRO A CA 1
ATOM 734 C C . PRO A 1 100 ? -4.139 11.723 -14.060 1.00 92.25 100 PRO A C 1
ATOM 736 O O . PRO A 1 100 ? -4.739 11.082 -14.927 1.00 92.25 100 PRO A O 1
ATOM 739 N N . ARG A 1 101 ? -3.284 11.146 -13.208 1.00 91.56 101 ARG A N 1
ATOM 740 C CA . ARG A 1 101 ? -2.900 9.731 -13.244 1.00 91.56 101 ARG A CA 1
ATOM 741 C C . ARG A 1 101 ? -4.024 8.794 -12.822 1.00 91.56 101 ARG A C 1
ATOM 743 O O . ARG A 1 101 ? -4.078 7.690 -13.352 1.00 91.56 101 ARG A O 1
ATOM 750 N N . MET A 1 102 ? -4.926 9.192 -11.930 1.00 93.12 102 MET A N 1
ATOM 751 C CA . MET A 1 102 ? -6.067 8.346 -11.549 1.00 93.12 102 MET A CA 1
ATOM 752 C C . MET A 1 102 ? -7.228 8.434 -12.547 1.00 93.12 102 MET A C 1
ATOM 754 O O . MET A 1 102 ? -7.884 7.428 -12.834 1.00 93.12 102 MET A O 1
ATOM 758 N N . ARG A 1 103 ? -7.421 9.595 -13.187 1.00 90.62 103 ARG A N 1
ATOM 759 C CA . ARG A 1 103 ? -8.471 9.798 -14.202 1.00 90.62 103 ARG A CA 1
ATOM 760 C C . ARG A 1 103 ? -8.340 8.892 -15.422 1.00 90.62 103 ARG A C 1
ATOM 762 O O . ARG A 1 103 ? -9.363 8.430 -15.920 1.00 90.62 103 ARG A O 1
ATOM 769 N N . GLN A 1 104 ? -7.125 8.590 -15.883 1.00 88.75 104 GLN A N 1
ATOM 770 C CA . GLN A 1 104 ? -6.918 7.634 -16.990 1.00 88.75 104 GLN A CA 1
ATOM 771 C C . GLN A 1 104 ? -7.444 6.223 -16.676 1.00 88.75 104 GLN A C 1
ATOM 773 O O . GLN A 1 104 ? -7.757 5.470 -17.592 1.00 88.75 104 GLN A O 1
ATOM 778 N N . PHE A 1 105 ? -7.593 5.877 -15.394 1.00 88.88 105 PHE A N 1
ATOM 779 C CA . PHE A 1 105 ? -8.152 4.600 -14.951 1.00 88.88 105 PHE A CA 1
ATOM 780 C C . PHE A 1 105 ? -9.631 4.688 -14.558 1.00 88.88 105 PHE A C 1
ATOM 782 O O . PHE A 1 105 ? -10.173 3.697 -14.069 1.00 88.88 105 PHE A O 1
ATOM 789 N N . ALA A 1 106 ? -10.272 5.847 -14.762 1.00 90.12 106 ALA A N 1
ATOM 790 C CA . ALA A 1 106 ? -11.622 6.156 -14.291 1.00 90.12 106 ALA A CA 1
ATOM 791 C C . ALA A 1 106 ? -11.792 5.952 -12.772 1.00 90.12 106 ALA A C 1
ATOM 793 O O . ALA A 1 106 ? -12.820 5.462 -12.307 1.00 90.12 106 ALA A O 1
ATOM 794 N N . LEU A 1 107 ? -10.762 6.315 -12.004 1.00 89.00 107 LEU A N 1
ATOM 795 C CA . LEU A 1 107 ? -10.745 6.226 -10.547 1.00 89.00 107 LEU A CA 1
ATOM 796 C C . LEU A 1 107 ? -10.649 7.625 -9.931 1.00 89.00 107 LEU A C 1
ATOM 798 O O . LEU A 1 107 ? -9.925 8.485 -10.436 1.00 89.00 107 LEU A O 1
ATOM 802 N N . GLU A 1 108 ? -11.361 7.831 -8.824 1.00 89.25 108 GLU A N 1
ATOM 803 C CA . GLU A 1 108 ? -11.209 9.029 -7.996 1.00 89.25 108 GLU A CA 1
ATOM 804 C C . GLU A 1 108 ? -9.902 8.919 -7.189 1.00 89.25 108 GLU A C 1
ATOM 806 O O . GLU A 1 108 ? -9.615 7.838 -6.656 1.00 89.25 108 GLU A O 1
ATOM 811 N N . PRO A 1 109 ? -9.086 9.984 -7.101 1.00 91.44 109 PRO A N 1
ATOM 812 C CA . PRO A 1 109 ? -7.891 9.968 -6.275 1.00 91.44 109 PRO A CA 1
ATOM 813 C C . PRO A 1 109 ? -8.227 9.868 -4.785 1.00 91.44 109 PRO A C 1
ATOM 815 O O . PRO A 1 109 ? -9.218 10.418 -4.306 1.00 91.44 109 PRO A O 1
ATOM 818 N N . VAL A 1 110 ? -7.346 9.202 -4.044 1.00 91.75 110 VAL A N 1
ATOM 819 C CA . VAL A 1 110 ? -7.301 9.267 -2.582 1.00 91.75 110 VAL A CA 1
ATOM 820 C C . VAL A 1 110 ? -6.106 10.121 -2.191 1.00 91.75 110 VAL A C 1
ATOM 822 O O . VAL A 1 110 ? -4.979 9.852 -2.606 1.00 91.75 110 VAL A O 1
ATOM 825 N N . THR A 1 111 ? -6.359 11.178 -1.425 1.00 93.69 111 THR A N 1
ATOM 826 C CA . THR A 1 111 ? -5.319 12.131 -1.032 1.00 93.69 111 THR A CA 1
ATOM 827 C C . THR A 1 111 ? -4.749 11.806 0.343 1.00 93.69 111 THR A C 1
ATOM 829 O O . THR A 1 111 ? -5.351 11.067 1.129 1.00 93.69 111 THR A O 1
ATOM 832 N N . GLU A 1 112 ? -3.585 12.374 0.652 1.00 94.31 112 GLU A N 1
ATOM 833 C CA . GLU A 1 112 ? -2.993 12.260 1.984 1.00 94.31 112 GLU A CA 1
ATOM 834 C C . GLU A 1 112 ? -3.945 12.798 3.059 1.00 94.31 112 GLU A C 1
ATOM 836 O O . GLU A 1 112 ? -4.129 12.169 4.099 1.00 94.31 112 GLU A O 1
ATOM 841 N N . GLU A 1 113 ? -4.647 13.900 2.781 1.00 94.62 113 GLU A N 1
ATOM 842 C CA . GLU A 1 113 ? -5.628 14.480 3.698 1.00 94.62 113 GLU A CA 1
ATOM 843 C C . GLU A 1 113 ? -6.775 13.507 3.985 1.00 94.62 113 GLU A C 1
ATOM 845 O O . GLU A 1 113 ? -7.202 13.382 5.132 1.00 94.62 113 GLU A O 1
ATOM 850 N N . MET A 1 114 ? -7.247 12.767 2.973 1.00 94.31 114 MET A N 1
ATOM 851 C CA . MET A 1 114 ? -8.267 11.729 3.162 1.00 94.31 114 MET A CA 1
ATOM 852 C C . MET A 1 114 ? -7.770 10.573 4.039 1.00 94.31 114 MET A C 1
ATOM 854 O O . MET A 1 114 ? -8.552 9.976 4.776 1.00 94.31 114 MET A O 1
ATOM 858 N N . PHE A 1 115 ? -6.480 10.245 3.992 1.00 95.19 115 PHE A N 1
ATOM 859 C CA . PHE A 1 115 ? -5.916 9.252 4.902 1.00 95.19 115 PHE A CA 1
ATOM 860 C C . PHE A 1 115 ? -5.762 9.818 6.321 1.00 95.19 115 PHE A C 1
ATOM 862 O O . PHE A 1 115 ? -6.122 9.154 7.295 1.00 95.19 115 PHE A O 1
ATOM 869 N N . LEU A 1 116 ? -5.326 11.073 6.444 1.00 96.56 116 LEU A N 1
ATOM 870 C CA . LEU A 1 116 ? -5.133 11.782 7.712 1.00 96.56 116 LEU A CA 1
ATOM 871 C C . LEU A 1 116 ? -6.434 12.121 8.454 1.00 96.56 116 LEU A C 1
ATOM 873 O O . LEU A 1 116 ? -6.379 12.425 9.643 1.00 96.56 116 LEU A O 1
ATOM 877 N N . VAL A 1 117 ? -7.609 12.058 7.820 1.00 95.56 117 VAL A N 1
ATOM 878 C CA . VAL A 1 117 ? -8.877 12.132 8.574 1.00 95.56 117 VAL A CA 1
ATOM 879 C C . VAL A 1 117 ? -9.194 10.835 9.324 1.00 95.56 117 VAL A C 1
ATOM 881 O O . VAL A 1 117 ? -9.996 10.855 10.256 1.00 95.56 117 VAL A O 1
ATOM 884 N N . SER A 1 118 ? -8.571 9.711 8.955 1.00 94.19 118 SER A N 1
ATOM 885 C CA . SER A 1 118 ? -8.753 8.431 9.644 1.00 94.19 118 SER A CA 1
ATOM 886 C C . SER A 1 118 ? -7.869 8.331 10.890 1.00 94.19 118 SER A C 1
ATOM 888 O O . SER A 1 118 ? -6.744 8.833 10.908 1.00 94.19 118 SER A O 1
ATOM 890 N N . GLN A 1 119 ? -8.339 7.624 11.925 1.00 93.25 119 GLN A N 1
ATOM 891 C CA . GLN A 1 119 ? -7.522 7.380 13.119 1.00 93.25 119 GLN A CA 1
ATOM 892 C C . GLN A 1 119 ? -6.248 6.595 12.776 1.00 93.25 119 GLN A C 1
ATOM 894 O O . GLN A 1 119 ? -5.186 6.924 13.289 1.00 93.25 119 GLN A O 1
ATOM 899 N N . HIS A 1 120 ? -6.324 5.617 11.865 1.00 95.12 120 HIS A N 1
ATOM 900 C CA . HIS A 1 120 ? -5.152 4.860 11.41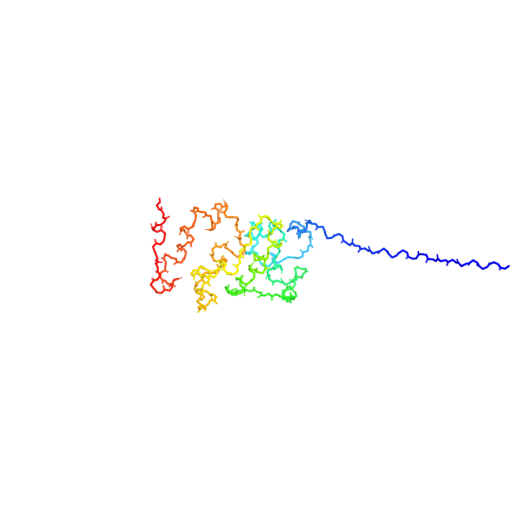6 1.00 95.12 120 HIS A CA 1
ATOM 901 C C . HIS A 1 120 ? -4.099 5.757 10.757 1.00 95.12 120 HIS A C 1
ATOM 903 O O . HIS A 1 120 ? -2.926 5.682 11.112 1.00 95.12 120 HIS A O 1
ATOM 909 N N . GLY A 1 121 ? -4.518 6.648 9.853 1.00 96.38 121 GLY A N 1
ATOM 910 C CA . GLY A 1 121 ? -3.605 7.573 9.186 1.00 96.38 121 GLY A CA 1
ATOM 911 C C . GLY A 1 121 ? -3.000 8.600 10.134 1.00 96.38 121 GLY A C 1
ATOM 912 O O . GLY A 1 121 ? -1.801 8.861 10.056 1.00 96.38 121 GLY A O 1
ATOM 913 N N . ARG A 1 122 ? -3.782 9.122 11.088 1.00 96.75 122 ARG A N 1
ATOM 914 C CA . ARG A 1 122 ? -3.254 9.998 12.146 1.00 96.75 122 ARG A CA 1
ATOM 915 C C . ARG A 1 122 ? -2.240 9.286 13.026 1.00 96.75 122 ARG A C 1
ATOM 917 O O . ARG A 1 122 ? -1.152 9.816 13.234 1.00 96.75 122 ARG A O 1
ATOM 924 N N . SER A 1 123 ? -2.574 8.097 13.519 1.00 95.88 123 SER A N 1
ATOM 925 C CA . SER A 1 123 ? -1.675 7.352 14.394 1.00 95.88 123 SER A CA 1
ATOM 926 C C . SER A 1 123 ? -0.380 6.978 13.675 1.00 95.88 123 SER A C 1
ATOM 928 O O . SER A 1 123 ? 0.696 7.184 14.227 1.00 95.88 123 SER A O 1
ATOM 930 N N . LEU A 1 124 ? -0.448 6.559 12.408 1.00 97.12 124 LEU A N 1
ATOM 931 C CA . LEU A 1 124 ? 0.745 6.217 11.636 1.00 97.12 124 LEU A CA 1
ATOM 932 C C . LEU A 1 124 ? 1.602 7.441 11.267 1.00 97.12 124 LEU A C 1
ATOM 934 O O . LEU A 1 124 ? 2.807 7.432 11.505 1.00 97.12 124 LEU A O 1
ATOM 938 N N . LEU A 1 125 ? 1.011 8.478 10.660 1.00 96.94 125 LEU A N 1
ATOM 939 C CA . LEU A 1 125 ? 1.773 9.579 10.050 1.00 96.94 125 LEU A CA 1
ATOM 940 C C . LEU A 1 125 ? 2.047 10.752 10.999 1.00 96.94 125 LEU A C 1
ATOM 942 O O . LEU A 1 125 ? 3.030 11.463 10.809 1.00 96.94 125 LEU A O 1
ATOM 946 N N . VAL A 1 126 ? 1.192 10.975 12.001 1.00 96.62 126 VAL A N 1
ATOM 947 C CA . VAL A 1 126 ? 1.313 12.114 12.930 1.00 96.62 126 VAL A CA 1
ATOM 948 C C . VAL A 1 126 ? 1.885 11.671 14.270 1.00 96.62 126 VAL A C 1
ATOM 950 O O . VAL A 1 126 ? 2.778 12.324 14.804 1.00 96.62 126 VAL A O 1
ATOM 953 N N . GLU A 1 127 ? 1.374 10.571 14.822 1.00 95.44 127 GLU A N 1
ATOM 954 C CA . GLU A 1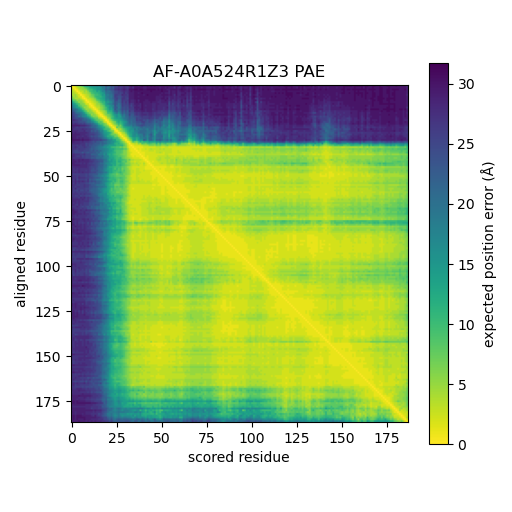 127 ? 1.798 10.067 16.138 1.00 95.44 127 GLU A CA 1
ATOM 955 C C . GLU A 1 127 ? 3.014 9.129 16.032 1.00 95.44 127 GLU A C 1
ATOM 957 O O . GLU A 1 127 ? 3.701 8.902 17.027 1.00 95.44 127 GLU A O 1
ATOM 962 N N . GLY A 1 128 ? 3.316 8.622 14.829 1.00 94.38 128 GLY A N 1
ATOM 963 C CA . GLY A 1 128 ? 4.433 7.707 14.580 1.00 94.38 128 GLY A CA 1
ATOM 964 C C . GLY A 1 128 ? 4.197 6.285 15.099 1.00 94.38 128 GLY A C 1
ATOM 965 O O . GLY A 1 128 ? 5.153 5.521 15.252 1.00 94.38 128 GLY A O 1
ATOM 966 N N . ASP A 1 129 ? 2.946 5.916 15.384 1.00 93.38 129 ASP A N 1
ATOM 967 C CA . ASP A 1 129 ? 2.582 4.577 15.830 1.00 93.38 129 ASP A CA 1
ATOM 968 C C . ASP A 1 129 ? 2.624 3.591 14.658 1.00 93.38 129 ASP A C 1
ATOM 970 O O . ASP A 1 129 ? 1.708 3.483 13.845 1.00 93.38 129 ASP A O 1
ATOM 974 N N . THR A 1 130 ? 3.711 2.829 14.589 1.00 91.94 130 THR A N 1
ATOM 975 C CA . THR A 1 130 ? 3.914 1.811 13.550 1.00 91.94 130 THR A CA 1
ATOM 976 C C . THR A 1 130 ? 3.040 0.562 13.723 1.00 91.94 130 THR A C 1
ATOM 978 O O . THR A 1 130 ? 2.982 -0.263 12.804 1.00 91.94 130 THR A O 1
ATOM 981 N N . LEU A 1 131 ? 2.317 0.410 14.844 1.00 91.50 131 LEU A N 1
ATOM 982 C CA . LEU A 1 131 ? 1.264 -0.604 14.961 1.00 91.50 131 LEU A CA 1
ATOM 983 C C . LEU A 1 131 ? 0.045 -0.233 14.117 1.00 91.50 131 LEU A C 1
ATOM 985 O O . LEU A 1 131 ? -0.597 -1.129 13.566 1.00 91.50 131 LEU A O 1
ATOM 989 N N . ALA A 1 132 ? -0.223 1.063 13.926 1.00 94.62 132 ALA A N 1
ATOM 990 C CA . ALA A 1 132 ? -1.312 1.518 13.076 1.00 94.62 132 ALA A CA 1
ATOM 991 C C . ALA A 1 132 ? -1.145 1.000 11.629 1.00 94.62 132 ALA A C 1
ATOM 993 O O . ALA A 1 132 ? -0.021 0.893 11.117 1.00 94.62 132 ALA A O 1
ATOM 994 N N . PRO A 1 133 ? -2.242 0.615 10.958 1.00 95.88 133 PRO A N 1
ATOM 995 C CA . PRO A 1 133 ? -2.178 0.073 9.611 1.00 95.88 133 PRO A CA 1
ATOM 996 C C . PRO A 1 133 ? -1.939 1.168 8.561 1.00 95.88 133 PRO A C 1
ATOM 998 O O . PRO A 1 133 ? -2.454 2.283 8.636 1.00 95.88 133 PRO A O 1
ATOM 1001 N N . SER A 1 134 ? -1.165 0.800 7.550 1.00 96.69 134 SER A N 1
ATOM 1002 C CA . SER A 1 134 ? -0.984 1.478 6.271 1.00 96.69 134 SER A CA 1
ATOM 1003 C C . SER A 1 134 ? -2.021 1.005 5.242 1.00 96.69 134 SER A C 1
ATOM 1005 O O . SER A 1 134 ? -2.853 0.139 5.517 1.00 96.69 134 SER A O 1
ATOM 1007 N N . CYS A 1 135 ? -1.950 1.529 4.015 1.00 96.25 135 CYS A N 1
ATOM 1008 C CA . CYS A 1 135 ? -2.821 1.108 2.915 1.00 96.25 135 CYS A CA 1
ATOM 1009 C C . CYS A 1 135 ? -2.757 -0.414 2.667 1.00 96.25 135 CYS A C 1
ATOM 1011 O O . CYS A 1 135 ? -3.791 -1.055 2.472 1.00 96.25 135 CYS A O 1
ATOM 1013 N N . GLY A 1 136 ? -1.550 -0.991 2.699 1.00 95.69 136 GLY A N 1
ATOM 1014 C CA . GLY A 1 136 ? -1.314 -2.399 2.372 1.00 95.69 136 GLY A CA 1
ATOM 1015 C C . GLY A 1 136 ? -1.801 -3.385 3.433 1.00 95.69 136 GLY A C 1
ATOM 1016 O O . GLY A 1 136 ? -2.104 -4.526 3.098 1.00 95.69 136 GLY A O 1
ATOM 1017 N N . ASP A 1 137 ? -1.952 -2.952 4.686 1.00 95.88 137 ASP A N 1
ATOM 1018 C CA . ASP A 1 137 ? -2.440 -3.817 5.769 1.00 95.88 137 ASP A CA 1
ATOM 1019 C C . ASP A 1 137 ? -3.909 -4.230 5.556 1.00 95.88 137 ASP A C 1
ATOM 1021 O O . ASP A 1 137 ? -4.302 -5.327 5.945 1.00 95.88 137 ASP A O 1
ATOM 1025 N N . CYS A 1 138 ? -4.705 -3.394 4.875 1.00 94.88 138 CYS A N 1
ATOM 1026 C CA . CYS A 1 138 ? -6.080 -3.729 4.490 1.00 94.88 138 CYS A CA 1
ATOM 1027 C C . CYS A 1 138 ? -6.187 -4.160 3.020 1.00 94.88 138 CYS A C 1
ATOM 1029 O O . CYS A 1 138 ? -6.892 -5.111 2.702 1.00 94.88 138 CYS A O 1
ATOM 1031 N N . HIS A 1 139 ? -5.517 -3.468 2.094 1.00 95.31 139 HIS A N 1
ATOM 1032 C CA . HIS A 1 139 ? -5.659 -3.739 0.656 1.00 95.31 139 HIS A CA 1
ATOM 1033 C C . HIS A 1 139 ? -4.779 -4.892 0.144 1.00 95.31 139 HIS A C 1
ATOM 1035 O O . HIS A 1 139 ? -5.018 -5.396 -0.955 1.00 95.31 139 HIS A O 1
ATOM 1041 N N . GLY A 1 140 ? -3.771 -5.304 0.916 1.00 93.81 140 GLY A N 1
ATOM 1042 C CA . GLY A 1 140 ? -2.645 -6.115 0.457 1.00 93.81 140 GLY A CA 1
ATOM 1043 C C . GLY A 1 140 ? -1.525 -5.261 -0.153 1.00 93.81 140 GLY A C 1
ATOM 1044 O O . GLY A 1 140 ? -1.735 -4.109 -0.522 1.00 93.81 140 GLY A O 1
ATOM 1045 N N . SER A 1 141 ? -0.325 -5.836 -0.284 1.00 91.81 141 SER A N 1
ATOM 1046 C CA . SER A 1 141 ? 0.839 -5.142 -0.877 1.00 91.81 141 SER A CA 1
ATOM 1047 C C . SER A 1 141 ? 1.164 -5.656 -2.278 1.00 91.81 141 SER A C 1
ATOM 1049 O O . SER A 1 141 ? 1.212 -4.892 -3.235 1.00 91.81 141 SER A O 1
ATOM 1051 N N . HIS A 1 142 ? 1.317 -6.975 -2.422 1.00 92.69 142 HIS A N 1
ATOM 1052 C CA . HIS A 1 142 ? 1.609 -7.614 -3.709 1.00 92.69 142 HIS A CA 1
ATOM 1053 C C . HIS A 1 142 ? 0.397 -8.317 -4.320 1.00 92.69 142 HIS A C 1
ATOM 1055 O O . HIS A 1 142 ? 0.482 -8.754 -5.452 1.00 92.69 142 HIS A O 1
ATOM 1061 N N . ALA A 1 143 ? -0.732 -8.414 -3.613 1.00 91.06 143 ALA A N 1
ATOM 1062 C CA . ALA A 1 143 ? -1.959 -9.066 -4.083 1.00 91.06 143 ALA A CA 1
ATOM 1063 C C . ALA A 1 143 ? -3.169 -8.134 -3.913 1.00 91.06 143 ALA A C 1
ATOM 1065 O O . ALA A 1 143 ? -4.112 -8.437 -3.187 1.00 91.06 143 ALA A O 1
ATOM 1066 N N . ILE A 1 144 ? -3.106 -6.957 -4.540 1.00 95.25 144 ILE A N 1
ATOM 1067 C CA . ILE A 1 144 ? -4.133 -5.918 -4.391 1.00 95.25 144 ILE A CA 1
ATOM 1068 C C . ILE A 1 144 ? -5.305 -6.235 -5.316 1.00 95.25 144 ILE A C 1
ATOM 1070 O O . ILE A 1 144 ? -5.219 -6.050 -6.532 1.00 95.25 144 ILE A O 1
ATOM 1074 N N . LEU A 1 145 ? -6.403 -6.715 -4.743 1.00 95.81 145 LEU A N 1
ATOM 1075 C CA . LEU A 1 145 ? -7.604 -7.096 -5.482 1.00 95.81 145 LEU A CA 1
AT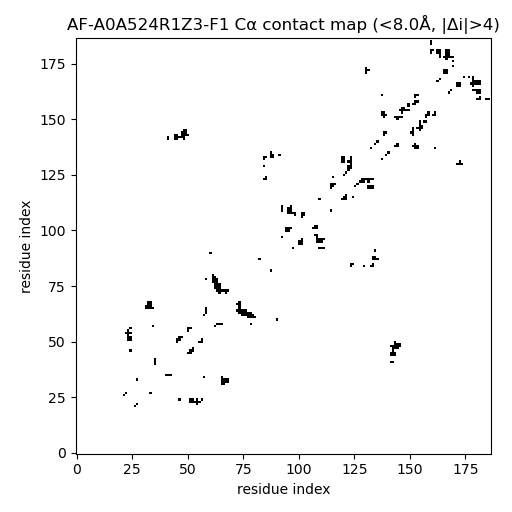OM 1076 C C . LEU A 1 145 ? -8.623 -5.942 -5.565 1.00 95.81 145 LEU A C 1
ATOM 1078 O O . LEU A 1 145 ? -8.633 -5.061 -4.702 1.00 95.81 145 LEU A O 1
ATOM 1082 N N . PRO A 1 146 ? -9.506 -5.931 -6.584 1.00 93.94 146 PRO A N 1
ATOM 1083 C CA . PRO A 1 146 ? -10.629 -5.000 -6.649 1.00 93.94 146 PRO A CA 1
ATOM 1084 C C . PRO A 1 146 ? -11.503 -5.078 -5.391 1.00 93.94 146 PRO A C 1
ATOM 1086 O O . PRO A 1 146 ? -11.653 -6.148 -4.807 1.00 93.94 146 PRO A O 1
ATOM 1089 N N . ARG A 1 147 ? -12.126 -3.962 -4.995 1.00 93.12 147 ARG A N 1
ATOM 1090 C CA . ARG A 1 147 ? -13.071 -3.916 -3.861 1.00 93.12 147 ARG A CA 1
ATOM 1091 C C . ARG A 1 147 ? -14.197 -4.945 -4.003 1.00 93.12 147 ARG A C 1
ATOM 1093 O O . ARG A 1 147 ? -14.643 -5.496 -3.011 1.00 93.12 147 ARG A O 1
ATOM 1100 N N . ASP A 1 148 ? -14.708 -5.149 -5.206 1.00 94.19 148 ASP A N 1
ATOM 1101 C CA . ASP A 1 148 ? -15.840 -6.030 -5.489 1.00 94.19 148 ASP A CA 1
ATOM 1102 C C . ASP A 1 148 ? -15.450 -7.509 -5.635 1.00 94.19 148 ASP A C 1
ATOM 1104 O O . ASP A 1 148 ? -16.329 -8.370 -5.638 1.00 94.19 148 ASP A O 1
ATOM 1108 N N . ASP A 1 149 ? -14.153 -7.835 -5.672 1.00 96.00 149 ASP A N 1
ATOM 1109 C CA . ASP A 1 149 ? -13.690 -9.222 -5.662 1.00 96.00 149 ASP A CA 1
ATOM 1110 C C . ASP A 1 149 ? -13.959 -9.846 -4.278 1.00 96.00 149 ASP A C 1
ATOM 1112 O O . ASP A 1 149 ? -13.501 -9.297 -3.271 1.00 96.00 149 ASP A O 1
ATOM 1116 N N . PRO A 1 150 ? -14.667 -10.987 -4.175 1.00 95.69 150 PRO A N 1
ATOM 1117 C CA . PRO A 1 150 ? -14.983 -11.630 -2.894 1.00 95.69 150 PRO A CA 1
ATOM 1118 C C . PRO A 1 150 ? -13.748 -12.151 -2.141 1.00 95.69 150 PRO A C 1
ATOM 1120 O O . PRO A 1 150 ? -13.836 -12.542 -0.978 1.00 95.69 150 PRO A O 1
ATOM 1123 N N . ARG A 1 151 ? -12.578 -12.194 -2.779 1.00 94.62 151 ARG A N 1
ATOM 1124 C CA . ARG A 1 151 ? -11.305 -12.553 -2.143 1.00 94.62 151 ARG A CA 1
ATOM 1125 C C . ARG A 1 151 ? -10.594 -11.337 -1.546 1.00 94.62 151 ARG A C 1
ATOM 1127 O O . ARG A 1 151 ? -9.679 -11.521 -0.750 1.00 94.62 151 ARG A O 1
ATOM 1134 N N . SER A 1 152 ? -10.998 -10.122 -1.918 1.00 96.88 152 SER A N 1
ATOM 1135 C CA . SER A 1 152 ? -10.387 -8.883 -1.437 1.00 96.88 152 SER A CA 1
ATOM 1136 C C . SER A 1 152 ? -10.676 -8.674 0.051 1.00 96.88 152 SER A C 1
ATOM 1138 O O . SER A 1 152 ? -11.842 -8.755 0.445 1.00 96.88 152 SER A O 1
ATOM 1140 N N . PRO A 1 153 ? -9.676 -8.358 0.894 1.00 95.69 153 PRO A N 1
ATOM 1141 C CA . PRO A 1 153 ? -9.942 -8.060 2.301 1.00 95.69 153 PRO A CA 1
ATOM 1142 C C . PRO A 1 153 ? -10.789 -6.787 2.467 1.00 95.69 153 PRO A C 1
ATOM 1144 O O . PRO A 1 153 ? -11.535 -6.646 3.429 1.00 95.69 153 PRO A O 1
ATOM 1147 N N . VAL A 1 154 ? -10.753 -5.879 1.489 1.00 95.62 154 VAL A N 1
ATOM 1148 C CA . VAL A 1 154 ? -11.595 -4.672 1.477 1.00 95.62 154 VAL A CA 1
ATOM 1149 C C . VAL A 1 154 ? -12.946 -4.873 0.780 1.00 95.62 154 VAL A C 1
ATOM 1151 O O . VAL A 1 154 ? -13.644 -3.897 0.484 1.00 95.62 154 VAL A O 1
ATOM 1154 N N . ASN A 1 155 ? -13.331 -6.120 0.499 1.00 96.94 155 ASN A N 1
ATOM 1155 C CA . ASN A 1 155 ? -14.685 -6.414 0.050 1.00 96.94 155 ASN A CA 1
ATOM 1156 C C . ASN A 1 155 ? -15.692 -6.091 1.161 1.00 96.94 155 ASN A C 1
ATOM 1158 O O . ASN A 1 155 ? -15.432 -6.463 2.303 1.00 96.94 155 ASN A O 1
ATOM 1162 N N . PRO A 1 156 ? -16.843 -5.448 0.864 1.00 94.19 156 PRO A N 1
ATOM 1163 C CA . PRO A 1 156 ? -17.850 -5.124 1.873 1.00 94.19 156 PRO A CA 1
ATOM 1164 C C . PRO A 1 156 ? -18.234 -6.286 2.795 1.00 94.19 156 PRO A C 1
ATOM 1166 O O . PRO A 1 156 ? -18.404 -6.064 3.987 1.00 94.19 156 PRO A O 1
ATOM 1169 N N . VAL A 1 157 ? -18.312 -7.516 2.272 1.00 92.88 157 VAL A N 1
ATOM 1170 C CA . VAL A 1 157 ? -18.685 -8.699 3.073 1.00 92.88 157 VAL A CA 1
ATOM 1171 C C . VAL A 1 157 ? -17.538 -9.252 3.921 1.00 92.88 157 VAL A C 1
ATOM 1173 O O . VAL A 1 157 ? -17.757 -10.191 4.669 1.00 92.88 157 VAL A O 1
ATOM 1176 N N . ARG A 1 158 ? -16.321 -8.715 3.764 1.00 94.00 158 ARG A N 1
ATOM 1177 C CA . ARG A 1 158 ? -15.094 -9.159 4.445 1.00 94.00 158 ARG A CA 1
ATOM 1178 C C . ARG A 1 158 ? -14.510 -8.126 5.402 1.00 94.00 158 ARG A C 1
ATOM 1180 O O . ARG A 1 158 ? -13.465 -8.361 6.008 1.00 94.00 158 ARG A O 1
ATOM 1187 N N . ILE A 1 159 ? -15.134 -6.950 5.490 1.00 92.75 159 ILE A N 1
ATOM 1188 C CA . ILE A 1 159 ? -14.658 -5.867 6.352 1.00 92.75 159 ILE A CA 1
ATOM 1189 C C . ILE A 1 159 ? -14.566 -6.314 7.818 1.00 92.75 159 ILE A C 1
ATOM 1191 O O . ILE A 1 159 ? -13.514 -6.050 8.403 1.00 92.75 159 ILE A O 1
ATOM 1195 N N . PRO A 1 160 ? -15.558 -7.018 8.406 1.00 92.12 160 PRO A N 1
ATOM 1196 C CA . PRO A 1 160 ? -15.453 -7.482 9.789 1.00 92.12 160 PRO A CA 1
ATOM 1197 C C . PRO A 1 160 ? -14.203 -8.339 10.034 1.00 92.12 160 PRO A C 1
ATOM 1199 O O . PRO A 1 160 ? -13.458 -8.091 10.981 1.00 92.12 160 PRO A O 1
ATOM 1202 N N . GLU A 1 161 ? -13.902 -9.286 9.142 1.00 93.00 161 GLU A N 1
ATOM 1203 C CA . GLU A 1 161 ? -12.723 -10.153 9.232 1.00 93.00 161 GLU A CA 1
ATOM 1204 C C . GLU A 1 161 ? -11.414 -9.375 9.053 1.00 93.00 161 GLU A C 1
ATOM 1206 O O . GLU A 1 161 ? -10.420 -9.635 9.737 1.00 93.00 161 GLU A O 1
ATOM 1211 N N . THR A 1 162 ? -11.397 -8.389 8.158 1.00 94.56 162 THR A N 1
ATOM 1212 C CA . THR A 1 162 ? -10.234 -7.516 7.965 1.00 94.56 162 THR A CA 1
ATOM 1213 C C . THR A 1 162 ? -9.953 -6.696 9.218 1.00 94.56 162 THR A C 1
ATOM 1215 O O . THR A 1 162 ? -8.817 -6.679 9.688 1.00 94.56 162 THR A O 1
ATOM 1218 N N . CYS A 1 163 ? -10.978 -6.087 9.824 1.00 93.00 163 CYS A N 1
ATOM 1219 C CA . CYS A 1 163 ? -10.847 -5.379 11.097 1.00 93.00 163 CYS A CA 1
ATOM 1220 C C . CYS A 1 163 ? -10.337 -6.314 12.202 1.00 93.00 163 CYS A C 1
ATOM 1222 O O . CYS A 1 163 ? -9.405 -5.959 12.927 1.00 93.00 163 CYS A O 1
ATOM 1224 N N . ALA A 1 164 ? -10.893 -7.526 12.284 1.00 92.62 164 ALA A N 1
ATOM 1225 C CA . ALA A 1 164 ? -10.535 -8.538 13.274 1.00 92.62 164 ALA A CA 1
ATOM 1226 C C . ALA A 1 164 ? -9.050 -8.928 13.241 1.00 92.62 164 ALA A C 1
ATOM 1228 O O . ALA A 1 164 ? -8.491 -9.273 14.274 1.00 92.62 164 ALA A O 1
ATOM 1229 N N . THR A 1 165 ? -8.372 -8.802 12.095 1.00 91.75 165 THR A N 1
ATOM 1230 C CA . THR A 1 165 ? -6.935 -9.126 11.957 1.00 91.75 165 THR A CA 1
ATOM 1231 C C . THR A 1 165 ? -6.055 -8.440 13.014 1.00 91.75 165 THR A C 1
ATOM 1233 O O . THR A 1 165 ? -5.048 -9.015 13.452 1.00 91.75 165 THR A O 1
ATOM 1236 N N . CYS A 1 166 ? -6.449 -7.236 13.445 1.00 92.50 166 CYS A N 1
ATOM 1237 C CA . CYS A 1 166 ? -5.849 -6.532 14.581 1.00 92.50 166 CYS A CA 1
ATOM 1238 C C . CYS A 1 166 ? -6.836 -6.390 15.746 1.00 92.50 166 CYS A C 1
ATOM 1240 O O . CYS A 1 166 ? -6.480 -6.627 16.895 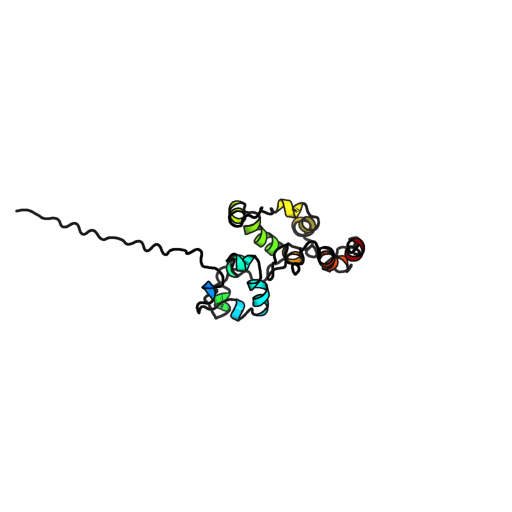1.00 92.50 166 CYS A O 1
ATOM 1242 N N . HIS A 1 167 ? -8.093 -6.056 15.460 1.00 92.25 167 HIS A N 1
ATOM 1243 C CA . HIS A 1 167 ? -9.123 -5.793 16.462 1.00 92.25 167 HIS A CA 1
ATOM 1244 C C . HIS A 1 167 ? -9.798 -7.054 17.025 1.00 92.25 167 HIS A C 1
ATOM 1246 O O . HIS A 1 167 ? -10.925 -6.983 17.494 1.00 92.25 167 HIS A O 1
ATOM 1252 N N . SER A 1 168 ? -9.137 -8.207 17.001 1.00 90.38 168 SER A N 1
ATOM 1253 C CA . SER A 1 168 ? -9.495 -9.368 17.828 1.00 90.38 168 SER A CA 1
ATOM 1254 C C . SER A 1 168 ? -8.364 -9.764 18.785 1.00 90.38 168 SER A C 1
ATOM 1256 O O . SER A 1 168 ? -8.447 -10.793 19.451 1.00 90.38 168 SER A O 1
ATOM 1258 N N . ASP A 1 169 ? -7.276 -8.989 18.815 1.00 87.50 169 ASP A N 1
ATOM 1259 C CA . ASP A 1 169 ? -6.069 -9.273 19.585 1.00 87.50 169 ASP A CA 1
ATOM 1260 C C . ASP A 1 169 ? -5.559 -7.982 20.238 1.00 87.50 169 ASP A C 1
ATOM 1262 O O . ASP A 1 169 ? -5.027 -7.088 19.581 1.00 87.50 169 ASP A O 1
ATOM 1266 N N . SER A 1 170 ? -5.677 -7.896 21.565 1.00 86.06 170 SER A N 1
ATOM 1267 C CA . SER A 1 170 ? -5.240 -6.729 22.340 1.00 86.06 170 SER A CA 1
ATOM 1268 C C . SER A 1 170 ? -3.734 -6.454 22.259 1.00 86.06 170 SER A C 1
ATOM 1270 O O . SER A 1 170 ? -3.289 -5.407 22.713 1.00 86.06 170 SER A O 1
ATOM 1272 N N . THR A 1 171 ? -2.933 -7.383 21.728 1.00 88.31 171 THR A N 1
ATOM 1273 C CA . THR A 1 171 ? -1.493 -7.179 21.500 1.00 88.31 171 THR A CA 1
ATOM 1274 C C . THR A 1 171 ? -1.187 -6.488 20.170 1.00 88.31 171 THR A C 1
ATOM 1276 O O . THR A 1 171 ? -0.066 -6.023 19.969 1.00 88.31 171 THR A O 1
ATOM 1279 N N . ARG A 1 172 ? -2.175 -6.388 19.270 1.00 87.69 172 ARG A N 1
ATOM 1280 C CA . ARG A 1 172 ? -2.052 -5.772 17.937 1.00 87.69 172 ARG A CA 1
ATOM 1281 C C . ARG A 1 172 ? -2.685 -4.388 17.838 1.00 87.69 172 ARG A C 1
ATOM 1283 O O . ARG A 1 172 ? -2.708 -3.803 16.758 1.00 87.69 172 ARG A O 1
ATOM 1290 N N . VAL A 1 173 ? -3.187 -3.867 18.952 1.00 89.38 173 VAL A N 1
ATOM 1291 C CA . VAL A 1 173 ? -3.766 -2.528 19.058 1.00 89.38 173 VAL A CA 1
ATOM 1292 C C . VAL A 1 173 ? -3.234 -1.824 20.310 1.00 89.38 173 VAL A C 1
ATOM 1294 O O . VAL A 1 173 ? -2.893 -2.494 21.288 1.00 89.38 173 VAL A O 1
ATOM 1297 N N . PRO A 1 174 ? -3.160 -0.482 20.324 1.00 86.50 174 PRO A N 1
ATOM 1298 C CA . PRO A 1 174 ? -2.832 0.262 21.534 1.00 86.50 174 PRO A CA 1
ATOM 1299 C C . PRO A 1 174 ? -3.792 -0.034 22.703 1.00 86.50 174 PRO A C 1
ATOM 1301 O O . PRO A 1 174 ? -4.978 -0.303 22.478 1.00 86.50 174 PRO A O 1
ATOM 1304 N N . PRO A 1 175 ? -3.327 0.061 23.965 1.00 84.62 175 PRO A N 1
ATOM 1305 C CA . PRO A 1 175 ? -4.182 -0.131 25.132 1.00 84.62 175 PRO A CA 1
ATOM 1306 C C . PRO A 1 175 ? -5.429 0.764 25.104 1.00 84.62 175 PRO A C 1
ATOM 1308 O O . PRO A 1 175 ? -5.333 1.968 24.879 1.00 84.62 175 PRO A O 1
ATOM 1311 N N . GLY A 1 176 ? -6.596 0.175 25.377 1.00 82.94 176 GLY A N 1
ATOM 1312 C CA . GLY A 1 176 ? -7.880 0.886 25.396 1.00 82.94 176 GLY A CA 1
ATOM 1313 C C . GLY A 1 176 ? -8.600 0.960 24.046 1.00 82.94 176 GLY A C 1
ATOM 1314 O O . GLY A 1 176 ? -9.714 1.478 23.996 1.00 82.94 176 GLY A O 1
ATOM 1315 N N . MET A 1 177 ? -8.015 0.421 22.972 1.00 84.50 177 MET A N 1
ATOM 1316 C CA . MET A 1 177 ? -8.710 0.263 21.692 1.00 84.50 177 MET A CA 1
ATOM 1317 C C . MET A 1 177 ? -9.710 -0.903 21.750 1.00 84.50 177 MET A C 1
ATOM 1319 O O . MET A 1 177 ? -9.408 -1.922 22.376 1.00 84.50 177 MET A O 1
ATOM 1323 N N . PRO A 1 178 ? -10.887 -0.799 21.101 1.00 84.44 178 PRO A N 1
ATOM 1324 C CA . PRO A 1 178 ? -11.849 -1.895 21.102 1.00 84.44 178 PRO A CA 1
ATOM 1325 C C . PRO A 1 178 ? -11.308 -3.099 20.317 1.00 84.44 178 PRO A C 1
ATOM 1327 O O . PRO A 1 178 ? -10.644 -2.912 19.292 1.00 84.44 178 PRO A O 1
ATOM 1330 N N . THR A 1 179 ? -11.600 -4.310 20.801 1.00 85.94 179 THR A N 1
ATOM 1331 C CA . THR A 1 179 ? -11.164 -5.596 20.219 1.00 85.94 179 THR A CA 1
ATOM 1332 C C . THR A 1 179 ? -12.325 -6.579 19.989 1.00 85.94 179 THR A C 1
ATOM 1334 O O . THR A 1 179 ? -12.128 -7.792 20.021 1.00 85.94 179 THR A O 1
ATOM 1337 N N . GLY A 1 180 ? -13.547 -6.063 19.849 1.00 80.31 180 GLY A N 1
ATOM 1338 C CA . GLY A 1 180 ? -14.777 -6.842 19.653 1.00 80.31 180 GLY A CA 1
ATOM 1339 C C . GLY A 1 180 ? -15.372 -6.702 18.251 1.00 80.31 180 GLY A C 1
ATOM 1340 O O . GLY A 1 180 ? -16.489 -7.139 18.022 1.00 80.31 180 GLY A O 1
ATOM 1341 N N . GLN A 1 181 ? -14.663 -6.080 17.306 1.00 78.06 181 GLN A N 1
ATOM 1342 C CA . GLN A 1 181 ? -15.211 -5.617 16.024 1.00 78.06 181 GLN A CA 1
ATOM 1343 C C . GLN A 1 181 ? -15.782 -6.749 15.166 1.00 78.06 181 GLN A C 1
ATOM 1345 O O . GLN A 1 181 ? -16.741 -6.533 14.432 1.00 78.06 181 GLN A O 1
ATOM 1350 N N . LEU A 1 182 ? -15.214 -7.955 15.260 1.00 80.31 182 LEU A N 1
ATOM 1351 C CA . LEU A 1 182 ? -15.781 -9.117 14.579 1.00 80.31 182 LEU A CA 1
ATOM 1352 C C . LEU A 1 182 ? -17.145 -9.485 15.163 1.00 80.31 182 LEU A C 1
ATOM 1354 O O . LEU A 1 182 ? -18.086 -9.703 14.416 1.00 80.31 182 LEU A O 1
ATOM 1358 N N . GLU A 1 183 ? -17.251 -9.542 16.487 1.00 79.81 183 GLU A N 1
ATOM 1359 C CA . GLU A 1 183 ? -18.487 -9.884 17.198 1.00 79.81 183 GLU A CA 1
ATOM 1360 C C . GLU A 1 183 ? -19.545 -8.794 17.002 1.00 79.81 183 GLU A C 1
ATOM 1362 O O . GLU A 1 183 ? -20.714 -9.098 16.813 1.00 79.81 183 GLU A O 1
ATOM 1367 N N . GLU A 1 184 ? -19.126 -7.529 16.977 1.00 78.00 184 GLU A N 1
ATOM 1368 C CA . GLU A 1 184 ? -20.011 -6.381 16.794 1.00 78.00 184 GLU A CA 1
ATOM 1369 C C . GLU A 1 184 ? -20.610 -6.318 15.378 1.00 78.00 184 GLU A C 1
ATOM 1371 O O . GLU A 1 184 ? -21.734 -5.849 15.219 1.00 78.00 184 GLU A O 1
ATOM 1376 N N . TRP A 1 185 ? -19.863 -6.723 14.340 1.00 72.38 185 TRP A N 1
ATOM 1377 C CA . TRP A 1 185 ? -20.224 -6.473 12.931 1.00 72.38 185 TRP A CA 1
ATOM 1378 C C . TRP A 1 185 ? -20.456 -7.753 12.107 1.00 72.38 185 TRP A C 1
ATOM 1380 O O . TRP A 1 185 ? -20.470 -7.691 10.877 1.00 72.38 185 TRP A O 1
ATOM 1390 N N . SER A 1 186 ? -20.603 -8.910 12.760 1.00 68.88 186 SER A N 1
ATOM 1391 C CA . SER A 1 186 ? -20.890 -10.205 12.112 1.00 68.88 186 SER A CA 1
ATOM 1392 C C . SER A 1 186 ? -22.376 -10.601 12.108 1.00 68.88 186 SER A C 1
ATOM 1394 O O . SER A 1 186 ? -22.703 -11.701 11.655 1.00 68.88 186 SER A O 1
ATOM 1396 N N . GLU A 1 187 ? -23.265 -9.714 12.570 1.00 58.62 187 GLU A N 1
ATOM 1397 C CA . GLU A 1 187 ? -24.736 -9.847 12.512 1.00 58.62 187 GLU A CA 1
ATOM 1398 C C . GLU A 1 187 ? -25.342 -9.178 11.265 1.00 58.62 187 GL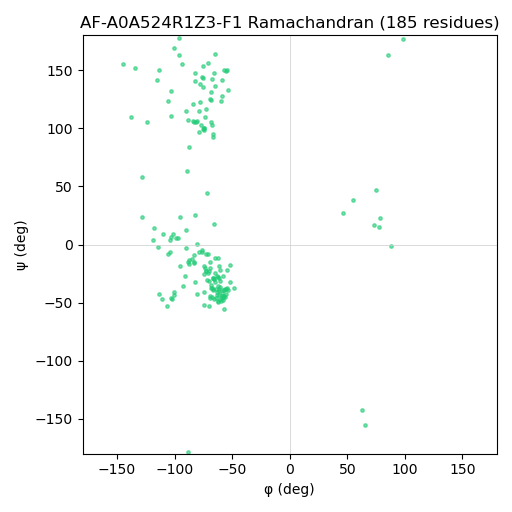U A C 1
ATOM 1400 O O . GLU A 1 187 ? -26.350 -9.718 10.747 1.00 58.62 187 GLU A O 1
#

Foldseek 3Di:
DDDDDDDDDDPPPPPPPDPDLPLQVVVVVPPAAAPCVVVVVLPPLQCQAPCSRNNNGPCLQANADRRDPDPVRRCDGRGDPDDQLVSLQVSVQVQQVDQVNQVVVVHHGDHLVNLCVDPLSCCVPPVVNSLRGHPCLQQNDSRRHDCCPPVGCNPPLNVLVSCLVQLCDPVSDPPPDHNCSNVVPVD

Radius of gyration: 23.67 Å; Cα contacts (8 Å, |Δi|>4): 224; chains: 1; bounding bo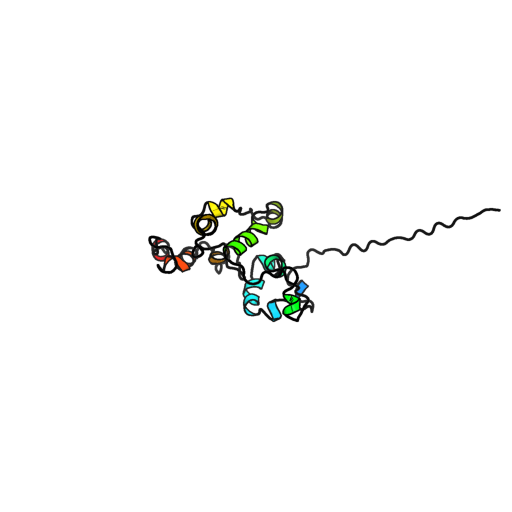x: 55×45×93 Å

Secondary structure (DSSP, 8-state):
--------------------TT-STTGGGSS---GGGT-GGGHHHHHTSTTGGGT--HHHHH---TT--SHHHHT-SS---SPPHHHHHHHHHHHHT-HHHHHTTT-----HHHHHTSHHHHHHHTS--TTS--HHHHH-SS----TTSTT-TTSGGGHHHHHHHHHT-TTSS-TT----HHHHH--

Solvent-accessible surface area (backbone atoms only — not comparable to full-atom values): 11095 Å² total; per-residue (Å²): 139,83,86,83,82,83,82,80,83,77,81,80,78,78,82,76,74,77,86,61,97,62,64,33,64,77,54,59,68,65,91,52,52,49,65,51,78,78,46,52,86,50,40,67,42,27,65,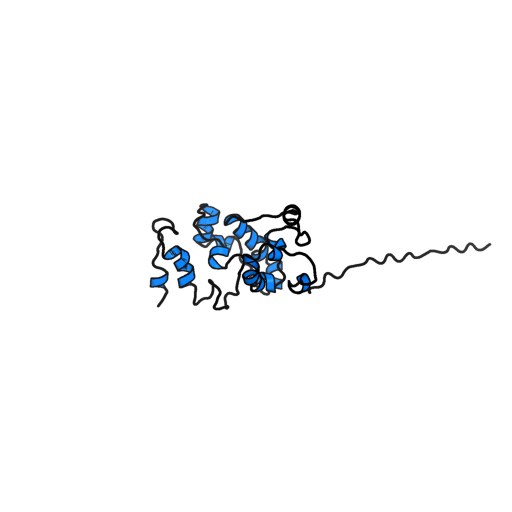68,9,58,48,32,74,69,41,49,52,70,47,82,77,30,30,32,34,47,78,39,80,54,64,83,58,19,55,34,74,71,42,59,74,84,68,52,60,68,54,44,41,54,56,52,38,73,46,35,43,34,56,76,69,20,48,80,72,78,41,84,52,53,42,71,67,68,42,49,72,35,69,40,34,32,33,34,76,73,70,61,37,79,75,40,58,42,66,40,75,52,46,39,79,53,44,30,46,53,54,85,39,88,84,19,44,60,9,84,94,31,38,35,63,50,50,25,76,34,24,62,38,78,88,53,44,67,91,89,58,81,46,52,50,36,77,74,59,72,121